Protein AF-A0A1F5NWA6-F1 (afdb_monomer_lite)

Secondary structure (DSSP, 8-state):
-HHHHHHHHHHS-GGGGGGGGSSSEEEEEEEEEEE-TT-SEEEEEEEEES------TTS---EEEEEEEEEEEES-SS-SSSEEEEEEEEEEEE-TTT--EEEEEEEEEEEEEEETTEEEEEEEEEESSEEEEEEEEEEEEEETTEEEEEEEEEEEEEESSTTS--EEEEEEEEEEEPSSTTEEEEEEEEEETTS-EEEEEEEEE--

Radius of gyration: 17.12 Å; chains: 1; bounding box: 46×36×46 Å

Foldseek 3Di:
DVLVVVVVCVVPDPVLQVQQPDVAREKEKEWEWDDDQFDQKTKIKIKIWAPPVAPPVVQPDWTKIWIWMFMKGAPGRPDPAWIKDWTWTWIWTARPPPRDIDIWTWIKIKTWHDDQFKIKIWIWIDTPFKIKIKIWIWGWDDDPPKIWTKGKMKMWIGTPDPVGDTKIWMFIKIKIQDPVRQWIKMWTWIQIPVRDIHIYIYTYGYD

Sequence (207 aa):
MKKLLMAAALSFSPCLLSAQAFDPQVRLLMHSHVVAPAHKLGIATWTILPDVTDRNLKSRNPKRLLFVAGLLVRSNTTSDYNWLEVMPGALVEIHPVTKAGKIHMLLNTRAYLSWPRADLYLENHLRSDRLLFSAFATRPFRIRRLSGRFGGESEAIVGLKPEVPNIFLLGPRLSVRLKPPWLNVATAVYLNQDADLVWRTYLKSGK

Organism: NCBI:txid1817825

Structure (mmCIF, N/CA/C/O backbone):
data_AF-A0A1F5NWA6-F1
#
_entry.id   AF-A0A1F5NWA6-F1
#
loop_
_atom_site.group_PDB
_atom_site.id
_atom_site.type_symbol
_atom_site.label_atom_id
_atom_site.label_alt_id
_atom_site.label_comp_id
_atom_site.label_asym_id
_atom_site.label_entity_id
_atom_site.label_seq_id
_atom_site.pdbx_PDB_ins_code
_atom_site.Cartn_x
_atom_site.Cartn_y
_atom_site.Cartn_z
_atom_site.occupancy
_atom_site.B_iso_or_equiv
_atom_site.auth_seq_id
_atom_site.auth_comp_id
_atom_site.auth_asym_id
_atom_site.auth_atom_id
_atom_site.pdbx_PDB_model_num
ATOM 1 N N . MET A 1 1 ? 10.897 7.154 21.559 1.00 37.81 1 MET A N 1
ATOM 2 C CA . MET A 1 1 ? 12.308 6.861 21.204 1.00 37.81 1 MET A CA 1
ATOM 3 C C . MET A 1 1 ? 12.583 5.373 20.977 1.00 37.81 1 MET A C 1
ATOM 5 O O . MET A 1 1 ? 12.861 5.022 19.842 1.00 37.81 1 MET A O 1
ATOM 9 N N . LYS A 1 2 ? 12.415 4.467 21.960 1.00 31.17 2 LYS A N 1
ATOM 10 C CA . LYS A 1 2 ? 12.688 3.014 21.782 1.00 31.17 2 LYS A CA 1
ATOM 11 C C . LYS A 1 2 ? 11.965 2.351 20.588 1.00 31.17 2 LYS A C 1
ATOM 13 O O . LYS A 1 2 ? 12.561 1.553 19.879 1.00 31.17 2 LYS A O 1
ATOM 18 N N . LYS A 1 3 ? 10.709 2.735 20.318 1.00 35.53 3 LYS A N 1
ATOM 19 C CA . LYS A 1 3 ? 9.925 2.234 19.170 1.00 35.53 3 LYS A CA 1
ATOM 20 C C . LYS A 1 3 ? 10.467 2.700 17.812 1.00 35.53 3 LYS A C 1
ATOM 22 O O . LYS A 1 3 ? 10.462 1.919 16.877 1.00 35.53 3 LYS A O 1
ATOM 27 N N . LEU A 1 4 ? 10.967 3.936 17.733 1.00 35.34 4 LEU A N 1
ATOM 28 C CA . LEU A 1 4 ? 11.594 4.509 16.534 1.00 35.34 4 LEU A CA 1
ATOM 29 C C . LEU A 1 4 ? 12.959 3.869 16.255 1.00 35.34 4 LEU A C 1
ATOM 31 O O . LEU A 1 4 ? 13.277 3.599 15.106 1.00 35.34 4 LEU A O 1
ATOM 35 N N . LEU A 1 5 ? 13.723 3.560 17.307 1.00 38.41 5 LEU A N 1
ATOM 36 C CA . LEU A 1 5 ? 15.008 2.867 17.195 1.00 38.41 5 LEU A CA 1
ATOM 37 C C . LEU A 1 5 ? 14.845 1.403 16.758 1.00 38.41 5 LEU A C 1
ATOM 39 O O . LEU A 1 5 ? 15.596 0.952 15.906 1.00 38.41 5 LEU A O 1
ATOM 43 N N . MET A 1 6 ? 13.839 0.676 17.263 1.00 41.12 6 MET A N 1
ATOM 44 C CA . MET A 1 6 ? 13.511 -0.673 16.764 1.00 41.12 6 MET A CA 1
ATOM 45 C C . MET A 1 6 ? 12.991 -0.653 15.326 1.00 41.12 6 MET A C 1
ATOM 47 O O . MET A 1 6 ? 13.344 -1.516 14.532 1.00 41.12 6 MET A O 1
ATOM 51 N N . ALA A 1 7 ? 12.154 0.333 15.001 1.00 37.94 7 ALA A N 1
ATOM 52 C CA . ALA A 1 7 ? 11.626 0.556 13.665 1.00 37.94 7 ALA A CA 1
ATOM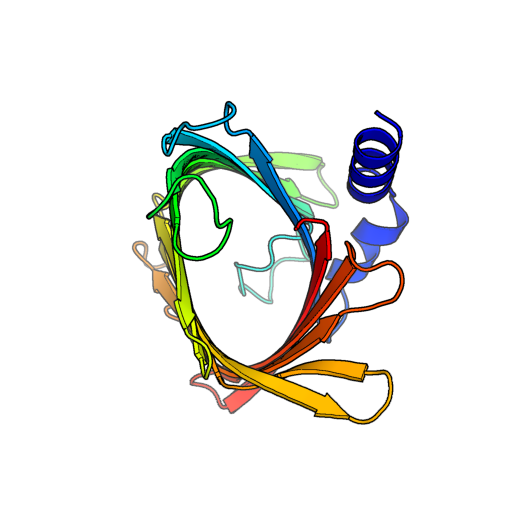 53 C C . ALA A 1 7 ? 12.782 0.802 12.674 1.00 37.94 7 ALA A C 1
ATOM 55 O O . ALA A 1 7 ? 12.876 0.096 11.676 1.00 37.94 7 ALA A O 1
ATOM 56 N N . ALA A 1 8 ? 13.718 1.698 13.006 1.00 42.81 8 ALA A N 1
ATOM 57 C CA . ALA A 1 8 ? 14.931 1.946 12.226 1.00 42.81 8 ALA A CA 1
ATOM 58 C C . ALA A 1 8 ? 15.854 0.714 12.159 1.00 42.81 8 ALA A C 1
ATOM 60 O O . ALA A 1 8 ? 16.328 0.359 11.086 1.00 42.81 8 ALA A O 1
ATOM 61 N N . ALA A 1 9 ? 16.068 0.000 13.269 1.00 43.09 9 ALA A N 1
ATOM 62 C CA . ALA A 1 9 ? 16.881 -1.221 13.288 1.00 43.09 9 ALA A CA 1
ATOM 63 C C . ALA A 1 9 ? 16.295 -2.335 12.399 1.00 43.09 9 ALA A C 1
ATOM 65 O O . ALA A 1 9 ? 17.042 -3.093 11.782 1.00 43.09 9 ALA A O 1
ATOM 66 N N . LEU A 1 10 ? 14.965 -2.399 12.275 1.00 43.31 10 LEU A N 1
ATOM 67 C CA . LEU A 1 10 ? 14.284 -3.252 11.302 1.00 43.31 10 LEU A CA 1
ATOM 68 C C . LEU A 1 10 ? 14.405 -2.709 9.870 1.00 43.31 10 LEU A C 1
ATOM 70 O O . LEU A 1 10 ? 14.465 -3.505 8.951 1.00 43.31 10 LEU A O 1
ATOM 74 N N . SER A 1 11 ? 14.501 -1.399 9.634 1.00 39.22 11 SER A N 1
ATOM 75 C CA . SER A 1 11 ? 14.757 -0.855 8.285 1.00 39.22 11 SER A CA 1
ATOM 76 C C . SER A 1 11 ? 16.165 -1.165 7.767 1.00 39.22 11 SER A C 1
ATOM 78 O O . SER A 1 11 ? 16.360 -1.287 6.561 1.00 39.22 11 SER A O 1
ATOM 80 N N . PHE A 1 12 ? 17.145 -1.266 8.671 1.00 42.75 12 PHE A N 1
ATOM 81 C CA . PHE A 1 12 ? 18.568 -1.411 8.340 1.00 42.75 12 PHE A CA 1
ATOM 82 C C . PHE A 1 12 ? 19.118 -2.832 8.529 1.00 42.75 12 PHE A C 1
ATOM 84 O O . PHE A 1 12 ? 20.315 -3.042 8.341 1.00 42.75 12 PHE A O 1
ATOM 91 N N . SER A 1 13 ? 18.287 -3.822 8.880 1.00 38.53 13 SER A N 1
ATOM 92 C CA . SER A 1 13 ? 18.788 -5.187 9.068 1.00 38.53 13 SER A CA 1
ATOM 93 C C . SER A 1 13 ? 19.128 -5.845 7.716 1.00 38.53 13 SER A C 1
ATOM 95 O O . SER A 1 13 ? 18.248 -6.026 6.869 1.00 38.53 13 SER A O 1
ATOM 97 N N . PRO A 1 14 ? 20.391 -6.254 7.492 1.00 39.00 14 PRO A N 1
ATOM 98 C CA . PRO A 1 14 ? 20.846 -6.838 6.229 1.00 39.00 14 PRO A CA 1
ATOM 99 C C . PRO A 1 14 ? 20.183 -8.186 5.909 1.00 39.00 14 PRO A C 1
ATOM 101 O O . PRO A 1 14 ? 20.113 -8.561 4.740 1.00 39.00 14 PRO A O 1
ATOM 104 N N . CYS A 1 15 ? 19.620 -8.870 6.913 1.00 39.28 15 CYS A N 1
ATOM 105 C CA . CYS A 1 15 ? 18.876 -10.125 6.750 1.00 39.28 15 CYS A CA 1
ATOM 106 C C . CYS A 1 15 ? 17.600 -9.953 5.895 1.00 39.28 15 CYS A C 1
ATOM 108 O O . CYS A 1 15 ? 17.110 -10.891 5.274 1.00 39.28 15 CYS A O 1
ATOM 110 N N . LEU A 1 16 ? 17.088 -8.723 5.803 1.00 42.97 16 LEU A N 1
ATOM 111 C CA . LEU A 1 16 ? 15.853 -8.376 5.092 1.00 42.97 16 LEU A CA 1
ATOM 112 C C . LEU A 1 16 ? 16.079 -8.125 3.598 1.00 42.97 16 LEU A C 1
ATOM 114 O O . LEU A 1 16 ? 15.141 -8.134 2.804 1.00 42.97 16 LEU A O 1
ATOM 118 N N . LEU A 1 17 ? 17.337 -7.940 3.196 1.00 43.28 17 LEU A N 1
ATOM 119 C CA . LEU A 1 17 ? 17.723 -7.742 1.801 1.00 43.28 17 LEU A CA 1
ATOM 120 C C . LEU A 1 17 ? 17.726 -9.061 1.008 1.00 43.28 17 LEU A C 1
ATOM 122 O O . LEU A 1 17 ? 17.684 -9.017 -0.218 1.00 43.28 17 LEU A O 1
ATOM 126 N N . SER A 1 18 ? 17.732 -10.209 1.694 1.00 43.75 18 SER A N 1
ATOM 127 C CA . SER A 1 18 ? 17.692 -11.554 1.098 1.00 43.75 18 SER A CA 1
ATOM 128 C C . SER A 1 18 ? 16.270 -12.055 0.806 1.00 43.75 18 SER A C 1
ATOM 130 O O . SER A 1 18 ? 16.101 -12.987 0.027 1.00 43.75 18 SER A O 1
ATOM 132 N N . ALA A 1 19 ? 15.234 -11.414 1.362 1.00 41.28 19 ALA A N 1
ATOM 133 C CA . ALA A 1 19 ? 13.827 -11.776 1.139 1.00 41.28 19 ALA A CA 1
ATOM 134 C C . ALA A 1 19 ? 13.295 -11.388 -0.262 1.00 41.28 19 ALA A C 1
ATOM 136 O O . ALA A 1 19 ? 12.148 -11.666 -0.593 1.00 41.28 19 ALA A O 1
ATOM 137 N N . GLN A 1 20 ? 14.130 -10.744 -1.086 1.00 46.88 20 GLN A N 1
ATOM 138 C CA . GLN A 1 20 ? 13.808 -10.291 -2.445 1.00 46.88 20 GLN A CA 1
ATOM 139 C C . GLN A 1 20 ? 13.765 -11.428 -3.472 1.00 46.88 20 GLN A C 1
ATOM 141 O O . GLN A 1 20 ? 13.154 -11.268 -4.521 1.00 46.88 20 GLN A O 1
ATOM 146 N N . ALA A 1 21 ? 14.434 -12.551 -3.193 1.00 44.41 21 ALA A N 1
ATOM 147 C CA . ALA A 1 21 ? 14.605 -13.661 -4.130 1.00 44.41 21 ALA A CA 1
ATOM 148 C C . ALA A 1 21 ? 13.561 -14.782 -3.983 1.00 44.41 21 ALA A C 1
ATOM 150 O O . ALA A 1 21 ? 13.635 -15.762 -4.718 1.00 44.41 21 ALA A O 1
ATOM 151 N N . PHE A 1 22 ? 12.620 -14.657 -3.044 1.00 43.53 22 PHE A N 1
ATOM 152 C CA . PHE A 1 22 ? 11.668 -15.717 -2.731 1.00 43.53 22 PHE A CA 1
ATOM 153 C C . PHE A 1 22 ? 10.275 -15.400 -3.274 1.00 43.53 22 PHE A C 1
ATOM 155 O O . PHE A 1 22 ? 9.764 -14.291 -3.119 1.00 43.53 22 PHE A O 1
ATOM 162 N N . ASP A 1 23 ? 9.670 -16.408 -3.893 1.00 51.19 23 ASP A N 1
ATOM 163 C CA . ASP A 1 23 ? 8.225 -16.582 -3.905 1.00 51.19 23 ASP A CA 1
ATOM 164 C C . ASP A 1 23 ? 7.899 -17.400 -2.643 1.00 51.19 23 ASP A C 1
ATOM 166 O O . ASP A 1 23 ? 8.361 -18.543 -2.539 1.00 51.19 23 ASP A O 1
ATOM 170 N N . PRO A 1 24 ? 7.259 -16.821 -1.608 1.00 58.91 24 PRO A N 1
ATOM 171 C CA . PRO A 1 24 ? 6.477 -15.577 -1.589 1.00 58.91 24 PRO A CA 1
ATOM 172 C C . PRO A 1 24 ? 7.259 -14.266 -1.370 1.00 58.91 24 PRO A C 1
ATOM 174 O O . PRO A 1 24 ? 8.204 -14.203 -0.581 1.00 58.91 24 PRO A O 1
ATOM 177 N N . GLN A 1 25 ? 6.773 -13.170 -1.974 1.00 71.94 25 GLN A N 1
ATOM 178 C CA . GLN A 1 25 ? 7.353 -11.824 -1.846 1.00 71.94 25 GLN A CA 1
ATOM 179 C C . GLN A 1 25 ? 7.063 -11.220 -0.462 1.00 71.94 25 GLN A C 1
ATOM 181 O O . GLN A 1 25 ? 5.914 -10.903 -0.141 1.00 71.94 25 GLN A O 1
ATOM 186 N N . VAL A 1 26 ? 8.095 -10.968 0.348 1.00 70.25 26 VAL A N 1
ATOM 187 C CA . VAL A 1 26 ? 7.944 -10.325 1.668 1.00 70.25 26 VAL A CA 1
ATOM 188 C C . VAL A 1 26 ? 8.369 -8.857 1.607 1.00 70.25 26 VAL A C 1
ATOM 190 O O . VAL A 1 26 ? 9.500 -8.547 1.249 1.00 70.25 26 VAL A O 1
ATOM 193 N N . ARG A 1 27 ? 7.466 -7.948 1.993 1.00 76.56 27 ARG A N 1
ATOM 194 C CA . ARG A 1 27 ? 7.670 -6.496 2.092 1.00 76.56 27 ARG A CA 1
ATOM 195 C C . ARG A 1 27 ? 7.582 -6.058 3.547 1.00 76.56 27 ARG A C 1
ATOM 197 O O . ARG A 1 27 ? 6.609 -6.343 4.246 1.00 76.56 27 ARG A O 1
ATOM 204 N N . LEU A 1 28 ? 8.559 -5.289 3.991 1.00 76.25 28 LEU A N 1
ATOM 205 C CA . LEU A 1 28 ? 8.488 -4.547 5.239 1.00 76.25 28 LEU A CA 1
ATOM 206 C C . LEU A 1 28 ? 7.914 -3.181 4.954 1.00 76.25 28 LEU A C 1
ATOM 208 O O . LEU A 1 28 ? 8.325 -2.505 4.011 1.00 76.25 28 LEU A O 1
ATOM 212 N N . LEU A 1 29 ? 6.966 -2.792 5.786 1.00 82.12 29 LEU A N 1
ATOM 213 C CA . LEU A 1 29 ? 6.224 -1.568 5.625 1.00 82.12 29 LEU A CA 1
ATOM 214 C C . LEU A 1 29 ? 6.214 -0.824 6.948 1.00 82.12 29 LEU A C 1
ATOM 216 O O . LEU A 1 29 ? 5.724 -1.314 7.967 1.00 82.12 29 LEU A O 1
ATOM 220 N N . MET A 1 30 ? 6.722 0.396 6.911 1.00 81.69 30 MET A N 1
ATOM 221 C CA . MET A 1 30 ? 6.736 1.278 8.064 1.00 81.69 30 MET A CA 1
ATOM 222 C C . MET A 1 30 ? 5.919 2.503 7.732 1.00 81.69 30 MET A C 1
ATOM 224 O O . MET A 1 30 ? 6.247 3.226 6.798 1.00 81.69 30 MET A O 1
ATOM 228 N N . HIS A 1 31 ? 4.840 2.707 8.476 1.00 85.75 31 HIS A N 1
ATOM 229 C CA . HIS A 1 31 ? 3.912 3.807 8.257 1.00 85.75 31 HIS A CA 1
ATOM 230 C C . HIS A 1 31 ? 3.722 4.552 9.569 1.00 85.75 31 HIS A C 1
ATOM 232 O O . HIS A 1 31 ? 3.465 3.936 10.607 1.00 85.75 31 HIS A O 1
ATOM 238 N N . SER A 1 32 ? 3.899 5.868 9.539 1.00 84.38 32 SER A N 1
ATOM 239 C CA . SER A 1 32 ? 3.741 6.698 10.726 1.00 84.38 32 SER A CA 1
ATOM 240 C C . SER A 1 32 ? 2.935 7.952 10.432 1.00 84.38 32 SER A C 1
ATOM 242 O O . SER A 1 32 ? 3.051 8.537 9.357 1.00 84.38 32 SER A O 1
ATOM 244 N N . HIS A 1 33 ? 2.124 8.348 11.411 1.00 88.00 33 HIS A N 1
ATOM 245 C CA . HIS A 1 33 ? 1.388 9.605 11.438 1.00 88.00 33 HIS A CA 1
ATOM 246 C C . HIS A 1 33 ? 1.915 10.462 12.581 1.00 88.00 33 HIS A C 1
ATOM 248 O O . HIS A 1 33 ? 1.994 10.000 13.723 1.00 88.00 33 HIS A O 1
ATOM 254 N N . VAL A 1 34 ? 2.230 11.716 12.285 1.00 86.06 34 VAL A N 1
ATOM 255 C CA . VAL A 1 34 ? 2.586 12.739 13.265 1.00 86.06 34 VAL A CA 1
ATOM 256 C C . VAL A 1 34 ? 1.540 13.839 13.169 1.00 86.06 34 VAL A C 1
ATOM 258 O O . VAL A 1 34 ? 1.501 14.586 12.195 1.00 86.06 34 VAL A O 1
ATOM 261 N N . VAL A 1 35 ? 0.665 13.911 14.169 1.00 83.69 35 VAL A N 1
ATOM 262 C CA . VAL A 1 35 ? -0.446 14.869 14.224 1.00 83.69 35 VAL A CA 1
ATOM 263 C C . VAL A 1 35 ? -0.422 15.566 15.575 1.00 83.69 35 VAL A C 1
ATOM 265 O O . VAL A 1 35 ? -0.274 14.910 16.607 1.00 83.69 35 VAL A O 1
ATOM 268 N N . ALA A 1 36 ? -0.547 16.893 15.568 1.00 83.44 36 ALA A N 1
ATOM 269 C CA . ALA A 1 36 ? -0.661 17.662 16.800 1.00 83.44 36 ALA A CA 1
ATOM 270 C C . ALA A 1 36 ? -1.996 17.348 17.513 1.00 83.44 36 ALA A C 1
ATOM 272 O O . ALA A 1 36 ? -3.002 17.092 16.841 1.00 83.44 36 ALA A O 1
ATOM 273 N N . PRO A 1 37 ? -2.046 17.366 18.858 1.00 79.50 37 PRO A N 1
ATOM 274 C CA . PRO A 1 37 ? -3.285 17.123 19.596 1.00 79.50 37 PRO A CA 1
ATOM 275 C C . PRO A 1 37 ? -4.413 18.047 19.121 1.00 79.50 37 PRO A C 1
ATOM 277 O O . PRO A 1 37 ? -4.193 19.238 18.948 1.00 79.50 37 PRO A O 1
ATOM 280 N N . ALA A 1 38 ? -5.613 17.501 18.905 1.00 81.31 38 ALA A N 1
ATOM 281 C CA . ALA A 1 38 ? -6.786 18.223 18.394 1.00 81.31 38 ALA A CA 1
ATOM 282 C C . ALA A 1 38 ? -6.684 18.787 16.956 1.00 81.31 38 ALA A C 1
ATOM 284 O O . ALA A 1 38 ? -7.620 19.444 16.501 1.00 81.31 38 ALA A O 1
ATOM 285 N N . HIS A 1 39 ? -5.629 18.479 16.195 1.00 84.25 39 HIS A N 1
ATOM 286 C CA . HIS A 1 39 ? -5.542 18.832 14.775 1.00 84.25 39 HIS A CA 1
ATOM 287 C C . HIS A 1 39 ? -5.977 17.675 13.868 1.00 84.25 39 HIS A C 1
ATOM 289 O O . HIS A 1 39 ? -5.809 16.499 14.183 1.00 84.25 39 HIS A O 1
ATOM 295 N N . LYS A 1 40 ? -6.538 18.023 12.705 1.00 88.75 40 LYS A N 1
ATOM 296 C CA . LYS A 1 40 ? -6.838 17.068 11.622 1.00 88.75 40 LYS A CA 1
ATOM 297 C C . LYS A 1 40 ? -5.703 16.950 10.605 1.00 88.75 40 LYS A C 1
ATOM 299 O O . LYS A 1 40 ? -5.661 15.981 9.856 1.00 88.75 40 LYS A O 1
ATOM 304 N N . LEU A 1 41 ? -4.819 17.945 10.572 1.00 91.38 41 LEU A N 1
ATOM 305 C CA . LEU A 1 41 ? -3.689 18.027 9.660 1.00 91.38 41 LEU A CA 1
ATOM 306 C C . LEU A 1 41 ? -2.425 17.517 10.349 1.00 91.38 41 LEU A C 1
ATOM 308 O O . LEU A 1 41 ? -2.170 17.854 11.506 1.00 91.38 41 LEU A O 1
ATOM 312 N N . GLY A 1 42 ? -1.616 16.753 9.632 1.00 90.75 42 GLY A N 1
ATOM 313 C CA . GLY A 1 42 ? -0.307 16.340 10.108 1.00 90.75 42 GLY A CA 1
ATOM 314 C C . GLY A 1 42 ? 0.592 15.851 8.989 1.00 90.75 42 GLY A C 1
ATOM 315 O O . GLY A 1 42 ? 0.362 16.139 7.814 1.00 90.75 42 GLY A O 1
ATOM 316 N N . ILE A 1 43 ? 1.615 15.101 9.379 1.00 89.75 43 ILE A N 1
ATOM 317 C CA . ILE A 1 43 ? 2.603 14.523 8.474 1.00 89.75 43 ILE A CA 1
ATOM 318 C C . ILE A 1 43 ? 2.456 13.005 8.495 1.00 89.75 43 ILE A C 1
ATOM 320 O O . ILE A 1 43 ? 2.395 12.395 9.565 1.00 89.75 43 ILE A O 1
ATOM 324 N N . ALA A 1 44 ? 2.427 12.397 7.316 1.00 90.44 44 ALA A N 1
ATOM 325 C CA . ALA A 1 44 ? 2.583 10.961 7.150 1.00 90.44 44 ALA A CA 1
ATOM 326 C C . ALA A 1 44 ? 3.957 10.653 6.556 1.00 90.44 44 ALA A C 1
ATOM 328 O O . ALA A 1 44 ? 4.466 11.392 5.711 1.00 90.44 44 ALA A O 1
ATOM 329 N N . THR A 1 45 ? 4.554 9.553 7.003 1.00 87.56 45 THR A N 1
ATOM 330 C CA . THR A 1 45 ? 5.748 8.983 6.374 1.00 87.56 45 THR A CA 1
ATOM 331 C C . THR A 1 45 ? 5.524 7.516 6.099 1.00 87.56 45 THR A C 1
ATOM 333 O O . THR A 1 45 ? 4.898 6.803 6.894 1.00 87.56 45 THR A O 1
ATOM 336 N N . TRP A 1 46 ? 6.045 7.059 4.969 1.00 86.12 46 TRP A N 1
ATOM 337 C CA . TRP A 1 46 ? 5.870 5.692 4.541 1.00 86.12 46 TRP A CA 1
ATOM 338 C C . TRP A 1 46 ? 7.123 5.165 3.850 1.00 86.12 46 TRP A C 1
ATOM 340 O O . TRP A 1 46 ? 7.639 5.764 2.906 1.00 86.12 46 TRP A O 1
ATOM 350 N N . THR A 1 47 ? 7.604 4.028 4.344 1.00 84.88 47 THR A N 1
ATOM 351 C CA . THR A 1 47 ? 8.800 3.357 3.837 1.00 84.88 47 THR A CA 1
ATOM 352 C C . THR A 1 47 ? 8.473 1.913 3.499 1.00 84.88 47 THR A C 1
ATOM 354 O O . THR A 1 47 ? 7.865 1.211 4.316 1.00 84.88 47 THR A O 1
ATOM 357 N N . ILE A 1 48 ? 8.907 1.455 2.322 1.00 81.75 48 ILE A N 1
ATOM 358 C CA . ILE A 1 48 ? 8.766 0.059 1.897 1.00 81.75 48 ILE A CA 1
ATOM 359 C C . ILE A 1 48 ? 10.111 -0.517 1.479 1.00 81.75 48 ILE A C 1
ATOM 361 O O . ILE A 1 48 ? 10.828 0.071 0.668 1.00 81.75 48 ILE A O 1
ATOM 365 N N . LEU A 1 49 ? 10.409 -1.707 1.998 1.00 78.75 49 LEU A N 1
ATOM 366 C CA . LEU A 1 49 ? 11.609 -2.465 1.674 1.00 78.75 49 LEU A CA 1
ATOM 367 C C . LEU A 1 49 ? 11.293 -3.970 1.613 1.00 78.75 49 LEU A C 1
ATOM 369 O O . LEU A 1 49 ? 10.866 -4.525 2.624 1.00 78.75 49 LEU A O 1
ATOM 373 N N . PRO A 1 50 ? 11.548 -4.670 0.497 1.00 69.06 50 PRO A N 1
ATOM 374 C CA . PRO A 1 50 ? 11.761 -4.157 -0.856 1.00 69.06 50 PRO A CA 1
ATOM 375 C C . PRO A 1 50 ? 10.488 -3.591 -1.505 1.00 69.06 50 PRO A C 1
ATOM 377 O O . PRO A 1 50 ? 9.376 -4.072 -1.268 1.00 69.06 50 PRO A O 1
ATOM 380 N N . ASP A 1 51 ? 10.647 -2.617 -2.401 1.00 67.50 51 ASP A N 1
ATOM 381 C CA . ASP A 1 51 ? 9.588 -2.256 -3.347 1.00 67.50 51 ASP A CA 1
ATOM 382 C C . ASP A 1 51 ? 9.620 -3.175 -4.583 1.00 67.50 51 ASP A C 1
ATOM 384 O O . ASP A 1 51 ? 10.476 -3.042 -5.454 1.00 67.50 51 ASP A O 1
ATOM 388 N N . VAL A 1 52 ? 8.678 -4.117 -4.659 1.00 65.50 52 VAL A N 1
ATOM 389 C CA . VAL A 1 52 ? 8.583 -5.168 -5.701 1.00 65.50 52 VAL A CA 1
ATOM 390 C C . VAL A 1 52 ? 7.611 -4.799 -6.833 1.00 65.50 52 VAL A C 1
ATOM 392 O O . VAL A 1 52 ? 6.947 -5.651 -7.418 1.00 65.50 52 VAL A O 1
ATOM 395 N N . THR A 1 53 ? 7.485 -3.503 -7.126 1.00 62.19 53 THR A N 1
ATOM 396 C CA . THR A 1 53 ? 6.529 -2.967 -8.116 1.00 62.19 53 THR A CA 1
ATOM 397 C C . THR A 1 53 ? 6.975 -3.115 -9.572 1.00 62.19 53 THR A C 1
ATOM 399 O O . THR A 1 53 ? 6.269 -2.686 -10.482 1.00 62.19 53 THR A O 1
ATOM 402 N N . ASP A 1 54 ? 8.133 -3.723 -9.819 1.00 60.62 54 ASP A N 1
ATOM 403 C CA . ASP A 1 54 ? 8.616 -4.003 -11.166 1.00 60.62 54 ASP A CA 1
ATOM 404 C C . ASP A 1 54 ? 8.761 -5.498 -11.353 1.00 60.62 54 ASP A C 1
ATOM 406 O O . ASP A 1 54 ? 9.609 -6.148 -10.745 1.00 60.62 54 ASP A O 1
ATOM 410 N N . ARG A 1 55 ? 7.867 -6.033 -12.181 1.00 55.25 55 ARG A N 1
ATOM 411 C CA . ARG A 1 55 ? 7.823 -7.444 -12.547 1.00 55.25 55 ARG A CA 1
ATOM 412 C C . ARG A 1 55 ? 8.563 -7.718 -13.848 1.00 55.25 55 ARG A C 1
ATOM 414 O O . ARG A 1 55 ? 8.258 -8.699 -14.515 1.00 55.25 55 ARG A O 1
ATOM 421 N N . ASN A 1 56 ? 9.544 -6.896 -14.225 1.00 51.72 56 ASN A N 1
ATOM 422 C CA . ASN A 1 56 ? 10.516 -7.324 -15.225 1.00 51.72 56 ASN A CA 1
ATOM 423 C C . ASN A 1 56 ? 11.361 -8.464 -14.623 1.00 51.72 56 ASN A C 1
ATOM 425 O O . ASN A 1 56 ? 12.487 -8.268 -14.172 1.00 51.72 56 ASN A O 1
ATOM 429 N N . LEU A 1 57 ? 10.781 -9.672 -14.626 1.00 45.06 57 LEU A N 1
ATOM 430 C CA . LEU A 1 57 ? 11.253 -10.955 -14.081 1.00 45.06 57 LEU A CA 1
ATOM 431 C C . LEU A 1 57 ? 12.617 -11.404 -14.639 1.00 45.06 57 LEU A C 1
ATOM 433 O O . LEU A 1 57 ? 13.150 -12.434 -14.241 1.00 45.06 57 LEU A O 1
ATOM 437 N N . LYS A 1 58 ? 13.195 -10.633 -15.566 1.00 43.38 58 LYS A N 1
ATOM 438 C CA . LYS A 1 58 ? 14.512 -10.861 -16.173 1.00 43.38 58 LYS A CA 1
ATOM 439 C C . LYS A 1 58 ? 15.634 -10.052 -15.511 1.00 43.38 58 LYS A C 1
ATOM 441 O O . LYS A 1 58 ? 16.806 -10.364 -15.708 1.00 43.38 58 LYS A O 1
ATOM 446 N N . SER A 1 59 ? 15.303 -9.030 -14.720 1.00 46.22 59 SER A N 1
ATOM 447 C CA . SER A 1 59 ? 16.275 -8.253 -13.950 1.00 46.22 59 SER A CA 1
ATOM 448 C C . SER A 1 59 ? 16.520 -8.944 -12.612 1.00 46.22 59 SER A C 1
ATOM 450 O O . SER A 1 59 ? 15.597 -9.123 -11.823 1.00 46.22 59 SER A O 1
ATOM 452 N N . ARG A 1 60 ? 17.764 -9.353 -12.345 1.00 52.56 60 ARG A N 1
ATOM 453 C CA . ARG A 1 60 ? 18.183 -9.887 -11.042 1.00 52.56 60 ARG A CA 1
ATOM 454 C C . ARG A 1 60 ? 17.913 -8.824 -9.961 1.00 52.56 60 ARG A C 1
ATOM 456 O O . ARG A 1 60 ? 18.702 -7.898 -9.811 1.00 52.56 60 ARG A O 1
ATOM 463 N N . ASN A 1 61 ? 16.777 -8.963 -9.272 1.00 58.69 61 ASN A N 1
ATOM 464 C CA . ASN A 1 61 ? 16.228 -8.179 -8.155 1.00 58.69 61 ASN A CA 1
ATOM 465 C C . ASN A 1 61 ? 17.108 -7.021 -7.640 1.00 58.69 61 ASN A C 1
ATOM 467 O O . ASN A 1 61 ? 17.928 -7.224 -6.736 1.00 58.69 61 ASN A O 1
ATOM 471 N N . PRO A 1 62 ? 16.953 -5.791 -8.165 1.00 58.28 62 PRO A N 1
ATOM 472 C CA . PRO A 1 62 ? 17.592 -4.632 -7.565 1.00 58.28 62 PRO A CA 1
ATOM 473 C C . PRO A 1 62 ? 17.015 -4.342 -6.178 1.00 58.28 62 PRO A C 1
ATOM 475 O O . PRO A 1 62 ? 15.812 -4.463 -5.936 1.00 58.28 62 PRO A O 1
ATOM 478 N N . LYS A 1 63 ? 17.886 -3.916 -5.255 1.00 70.81 63 LYS A N 1
ATOM 479 C CA . LYS A 1 63 ? 17.461 -3.508 -3.914 1.00 70.81 63 LYS A CA 1
ATOM 480 C C . LYS A 1 63 ? 16.717 -2.192 -4.047 1.00 70.81 63 LYS A C 1
ATOM 482 O O . LYS A 1 63 ? 17.308 -1.184 -4.426 1.00 70.81 63 LYS A O 1
ATOM 487 N N . ARG A 1 64 ? 15.424 -2.220 -3.745 1.00 76.25 64 ARG A N 1
ATOM 488 C CA . ARG A 1 64 ? 14.538 -1.072 -3.905 1.00 76.25 64 ARG A CA 1
ATOM 489 C C . ARG A 1 64 ? 13.981 -0.608 -2.579 1.00 76.25 64 ARG A C 1
ATOM 491 O O . ARG A 1 64 ? 13.337 -1.385 -1.878 1.00 76.25 64 ARG A O 1
ATOM 498 N N . LEU A 1 65 ? 14.216 0.658 -2.276 1.00 82.88 65 LEU A N 1
ATOM 499 C CA . LEU A 1 65 ? 13.684 1.343 -1.110 1.00 82.88 65 LEU A CA 1
ATOM 500 C C . LEU A 1 65 ? 12.742 2.440 -1.593 1.00 8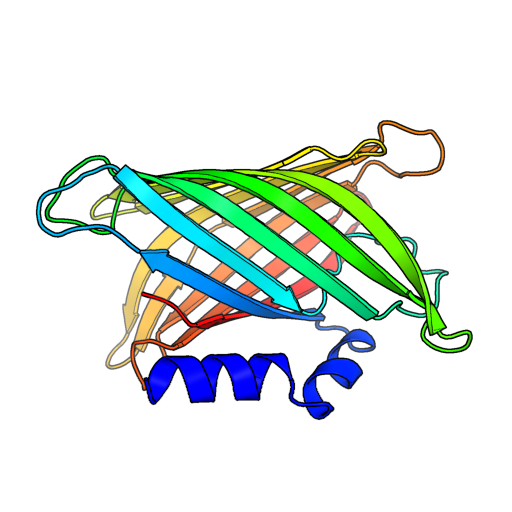2.88 65 LEU A C 1
ATOM 502 O O . LEU A 1 65 ? 13.173 3.380 -2.261 1.00 82.88 65 LEU A O 1
ATOM 506 N N . LEU A 1 66 ? 11.465 2.319 -1.250 1.00 84.12 66 LEU A N 1
ATOM 507 C CA . LEU A 1 66 ? 10.508 3.403 -1.425 1.00 84.12 66 LEU A CA 1
ATOM 508 C C . LEU A 1 66 ? 10.469 4.229 -0.145 1.00 84.12 66 LEU A C 1
ATOM 510 O O . LEU A 1 66 ? 10.253 3.667 0.929 1.00 84.12 66 LEU A O 1
ATOM 514 N N . PHE A 1 67 ? 10.626 5.541 -0.271 1.00 88.62 67 PHE A N 1
ATOM 515 C CA . PHE A 1 67 ? 10.388 6.490 0.808 1.00 88.62 67 PHE A CA 1
ATOM 516 C C . PHE A 1 67 ? 9.490 7.618 0.311 1.00 88.62 67 PHE A C 1
ATOM 518 O O . PHE A 1 67 ? 9.801 8.274 -0.685 1.00 88.62 67 PHE A O 1
ATOM 525 N N . VAL A 1 68 ? 8.389 7.857 1.016 1.00 89.25 68 VAL A N 1
ATOM 526 C CA . VAL A 1 68 ? 7.488 8.986 0.772 1.00 89.25 68 VAL A CA 1
ATOM 527 C C . VAL A 1 68 ? 7.148 9.668 2.090 1.00 89.25 68 VAL A C 1
ATOM 529 O O . VAL A 1 68 ? 7.049 9.024 3.140 1.00 89.25 68 VAL A O 1
ATOM 532 N N . ALA A 1 69 ? 6.977 10.982 2.042 1.00 91.69 69 ALA A N 1
ATOM 533 C CA . ALA A 1 69 ? 6.566 11.772 3.190 1.00 91.69 69 ALA A CA 1
ATOM 534 C C . ALA A 1 69 ? 5.748 12.971 2.725 1.00 91.69 69 ALA A C 1
ATOM 536 O O . ALA A 1 69 ? 6.039 13.568 1.691 1.00 91.69 69 ALA A O 1
ATOM 537 N N . GLY A 1 70 ? 4.729 13.343 3.488 1.00 93.00 70 GLY A N 1
ATOM 538 C CA . GLY A 1 70 ? 3.911 14.488 3.120 1.00 93.00 70 GLY A CA 1
ATOM 539 C C . GLY A 1 70 ? 2.706 14.686 4.011 1.00 93.00 70 GLY A C 1
ATOM 540 O O . GLY A 1 70 ? 2.725 14.355 5.196 1.00 93.00 70 GLY A O 1
ATOM 541 N N . LEU A 1 71 ? 1.674 15.280 3.431 1.00 94.69 71 LEU A N 1
ATOM 542 C CA . LEU A 1 71 ? 0.516 15.766 4.154 1.00 94.69 71 LEU A CA 1
ATOM 543 C C . LEU A 1 71 ? -0.428 14.621 4.510 1.00 94.69 71 LEU A C 1
ATOM 545 O O . LEU A 1 71 ? -0.729 13.779 3.667 1.00 94.69 71 LEU A O 1
ATOM 549 N N . LEU A 1 72 ? -0.941 14.647 5.735 1.00 93.25 72 LEU A N 1
ATOM 550 C CA . LEU A 1 72 ? -1.999 13.780 6.238 1.00 93.25 72 LEU A CA 1
ATOM 551 C C . LEU A 1 72 ? -3.197 14.634 6.645 1.00 93.25 72 LEU A C 1
ATOM 553 O O . LEU A 1 72 ? -3.051 15.567 7.433 1.00 93.25 72 LEU A O 1
ATOM 557 N N . VAL A 1 73 ? -4.385 14.265 6.181 1.00 93.50 73 VAL A N 1
ATOM 558 C CA . VAL A 1 73 ? -5.659 14.868 6.580 1.00 93.50 73 VAL A CA 1
ATOM 559 C C . VAL A 1 73 ? -6.556 13.786 7.164 1.00 93.50 73 VAL A C 1
ATOM 561 O O . VAL A 1 73 ? -6.843 12.785 6.514 1.00 93.50 73 VAL A O 1
ATOM 564 N N . ARG 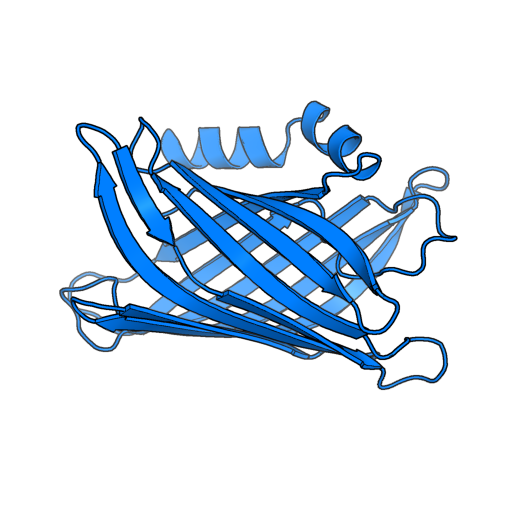A 1 74 ? -7.025 13.986 8.394 1.00 90.81 74 ARG A N 1
ATOM 565 C CA . ARG A 1 74 ? -7.949 13.083 9.092 1.00 90.81 74 ARG A CA 1
ATOM 566 C C . ARG A 1 74 ? -9.373 13.612 9.045 1.00 90.81 74 ARG A C 1
ATOM 568 O O . ARG A 1 74 ? -9.602 14.819 9.095 1.00 90.81 74 ARG A O 1
ATOM 575 N N . SER A 1 75 ? -10.347 12.708 9.019 1.00 86.81 75 SER A N 1
ATOM 576 C CA . SER A 1 75 ? -11.766 13.094 9.056 1.00 86.81 75 SER A CA 1
ATOM 577 C C . SER A 1 75 ? -12.159 13.775 10.378 1.00 86.81 75 SER A C 1
ATOM 579 O O . SER A 1 75 ? -12.943 14.731 10.398 1.00 86.81 75 SER A O 1
ATOM 581 N N . ASN A 1 76 ? -11.579 13.326 11.493 1.00 81.12 76 ASN A N 1
ATOM 582 C CA . ASN A 1 76 ? -11.832 13.830 12.836 1.00 81.12 76 ASN A CA 1
ATOM 583 C C . ASN A 1 76 ? -10.528 13.879 13.657 1.00 81.12 76 ASN A C 1
ATOM 585 O O . ASN A 1 76 ? -9.475 13.424 13.218 1.00 81.12 76 ASN A O 1
ATOM 589 N N . THR A 1 77 ? -10.601 14.495 14.834 1.00 74.94 77 THR A N 1
ATOM 590 C CA . THR A 1 77 ? -9.450 14.738 15.719 1.00 74.94 77 THR A CA 1
ATOM 591 C C . THR A 1 77 ? -9.236 13.628 16.750 1.00 74.94 77 THR A C 1
ATOM 593 O O . THR A 1 77 ? -8.224 13.622 17.445 1.00 74.94 77 THR A O 1
ATOM 596 N N . THR A 1 78 ? -10.187 12.698 16.866 1.00 65.31 78 THR A N 1
ATOM 597 C CA . THR A 1 78 ? -10.251 11.680 17.928 1.00 65.31 78 THR A CA 1
ATOM 598 C C . THR A 1 78 ? -10.016 10.258 17.422 1.00 65.31 78 THR A C 1
ATOM 600 O O . THR A 1 78 ? -9.834 9.343 18.223 1.00 65.31 78 THR A O 1
ATOM 603 N N . SER A 1 79 ? -10.008 10.054 16.106 1.00 63.72 79 SER A N 1
ATOM 604 C CA . SER A 1 79 ? -9.864 8.760 15.455 1.00 63.72 79 SER A CA 1
ATOM 605 C C . SER A 1 79 ? -8.740 8.794 14.430 1.00 63.72 79 SER A C 1
ATOM 607 O O . SER A 1 79 ? -8.672 9.673 13.574 1.00 63.72 79 SER A O 1
ATOM 609 N N . ASP A 1 80 ? -7.885 7.777 14.482 1.00 65.94 80 ASP A N 1
ATOM 610 C CA . ASP A 1 80 ? -6.904 7.489 13.431 1.00 65.94 80 ASP A CA 1
ATOM 611 C C . ASP A 1 80 ? -7.559 6.777 12.226 1.00 65.94 80 ASP A C 1
ATOM 613 O O . ASP A 1 80 ? -6.885 6.410 11.267 1.00 65.94 80 ASP A O 1
ATOM 617 N N . TYR A 1 81 ? -8.876 6.554 12.266 1.00 72.88 81 TYR A N 1
ATOM 618 C CA . TYR A 1 81 ? -9.639 5.901 11.212 1.00 72.88 81 TYR A CA 1
ATOM 619 C C . TYR A 1 81 ? -10.306 6.968 10.334 1.00 72.88 81 TYR A C 1
ATOM 621 O O . TYR A 1 81 ? -10.923 7.901 10.847 1.00 72.88 81 TYR A O 1
ATOM 629 N N . ASN A 1 82 ? -10.199 6.811 9.013 1.00 89.56 82 ASN A N 1
ATOM 630 C CA . ASN A 1 82 ? -10.591 7.779 7.978 1.00 89.56 82 ASN A CA 1
ATOM 631 C C . ASN A 1 82 ? -9.575 8.910 7.772 1.00 89.56 82 ASN A C 1
ATOM 633 O O . ASN A 1 82 ? -9.605 9.933 8.465 1.00 89.56 82 ASN A O 1
ATOM 637 N N . TRP A 1 83 ? -8.701 8.731 6.786 1.00 93.44 83 TRP A N 1
ATOM 638 C CA . TRP A 1 83 ? -7.660 9.691 6.441 1.00 93.44 83 TRP A CA 1
ATOM 639 C C . TRP A 1 83 ? -7.340 9.704 4.946 1.00 93.44 83 TRP A C 1
ATOM 641 O O . TRP A 1 83 ? -7.649 8.759 4.218 1.00 93.44 83 TRP A O 1
ATOM 651 N N . LEU A 1 84 ? -6.691 10.785 4.521 1.00 95.19 84 LEU A N 1
ATOM 652 C CA . LEU A 1 84 ? -6.116 10.986 3.199 1.00 95.19 84 LEU A CA 1
ATOM 653 C C . LEU A 1 84 ? -4.668 11.462 3.340 1.00 95.19 84 LEU A C 1
ATOM 655 O O . LEU A 1 84 ? -4.360 12.285 4.199 1.00 95.19 84 LEU A O 1
ATOM 659 N N . GLU A 1 85 ? -3.790 10.952 2.488 1.00 94.94 85 GLU A N 1
ATOM 660 C CA . GLU A 1 85 ? -2.375 11.297 2.429 1.00 94.94 85 GLU A CA 1
ATOM 661 C C . GLU A 1 85 ? -1.989 11.742 1.020 1.00 94.94 85 GLU A C 1
ATOM 663 O O . GLU A 1 85 ? -2.395 11.126 0.032 1.00 94.94 85 GLU A O 1
ATOM 668 N N . VAL A 1 86 ? -1.160 12.783 0.942 1.00 96.31 86 VAL A N 1
ATOM 669 C CA . VAL A 1 86 ? -0.504 13.240 -0.289 1.00 96.31 86 VAL A CA 1
ATOM 670 C C . VAL A 1 86 ? 0.982 13.377 0.008 1.00 96.31 86 VAL A C 1
ATOM 672 O O . VAL A 1 86 ? 1.400 14.262 0.756 1.00 96.31 86 VAL A O 1
ATOM 675 N N . MET A 1 87 ? 1.777 12.468 -0.542 1.00 95.06 87 MET A N 1
ATOM 676 C CA . MET A 1 87 ? 3.172 12.271 -0.170 1.00 95.06 87 MET A CA 1
ATOM 677 C C . MET A 1 87 ? 4.061 12.224 -1.415 1.00 95.06 87 MET A C 1
ATOM 679 O O . MET A 1 87 ? 4.126 11.188 -2.083 1.00 95.06 87 MET A O 1
ATOM 683 N N . PRO A 1 88 ? 4.767 13.314 -1.761 1.00 94.44 88 PRO A N 1
ATOM 684 C CA . PRO A 1 88 ? 5.886 13.199 -2.682 1.00 94.44 88 PRO A CA 1
ATOM 685 C C . PRO A 1 88 ? 6.964 12.285 -2.084 1.00 94.44 88 PRO A C 1
ATOM 687 O O . PRO A 1 88 ? 7.107 12.140 -0.866 1.00 94.44 88 PRO A O 1
ATOM 690 N N . GLY A 1 89 ? 7.751 11.662 -2.947 1.00 91.88 89 GLY A N 1
ATOM 691 C CA . GLY A 1 89 ? 8.891 10.887 -2.500 1.00 91.88 89 GLY A CA 1
ATOM 692 C C . GLY A 1 89 ? 9.710 10.316 -3.635 1.00 91.88 89 GLY A C 1
ATOM 693 O O . GLY A 1 89 ? 9.645 10.772 -4.779 1.00 91.88 89 GLY A O 1
ATOM 694 N N . ALA A 1 90 ? 10.510 9.320 -3.286 1.00 88.88 90 ALA A N 1
ATOM 695 C CA . ALA A 1 90 ? 11.480 8.726 -4.177 1.00 88.88 90 ALA A CA 1
ATOM 696 C C . ALA A 1 90 ? 11.536 7.210 -3.987 1.00 88.88 90 ALA A C 1
ATOM 698 O O . ALA A 1 90 ? 11.537 6.689 -2.869 1.00 88.88 90 ALA A O 1
ATOM 699 N N . LEU A 1 91 ? 11.624 6.504 -5.107 1.00 86.50 91 LEU A N 1
ATOM 700 C CA . LEU A 1 91 ? 12.073 5.125 -5.158 1.00 86.50 91 LEU A CA 1
ATOM 701 C C . LEU A 1 91 ? 13.567 5.132 -5.471 1.00 86.50 91 LEU A C 1
ATOM 703 O O . LEU A 1 91 ? 13.978 5.552 -6.553 1.00 86.50 91 LEU A O 1
ATOM 707 N N . VAL A 1 92 ? 14.364 4.644 -4.529 1.00 85.88 92 VAL A N 1
ATOM 708 C CA . VAL A 1 92 ? 15.793 4.414 -4.722 1.00 85.88 92 VAL A CA 1
ATOM 709 C C . VAL A 1 92 ? 15.980 2.967 -5.147 1.00 85.88 92 VAL A C 1
ATOM 711 O O . VAL A 1 92 ? 15.659 2.040 -4.401 1.00 85.88 92 VAL A O 1
ATOM 714 N N . GLU A 1 93 ? 16.498 2.776 -6.350 1.00 82.75 93 GLU A N 1
ATOM 715 C CA . GLU A 1 93 ? 16.868 1.482 -6.900 1.00 82.75 93 GLU A CA 1
ATOM 716 C C . GLU A 1 93 ? 18.389 1.351 -6.896 1.00 82.75 93 GLU A C 1
ATOM 718 O O . GLU A 1 93 ? 19.092 2.206 -7.427 1.00 82.75 93 GLU A O 1
ATOM 723 N N . ILE A 1 94 ? 18.907 0.273 -6.311 1.00 79.12 94 ILE A N 1
ATOM 724 C CA . ILE A 1 94 ? 20.341 -0.019 -6.283 1.00 79.12 94 ILE A CA 1
ATOM 725 C C . ILE A 1 94 ? 20.577 -1.352 -6.980 1.00 79.12 94 ILE A C 1
ATOM 727 O O . ILE A 1 94 ? 20.100 -2.402 -6.531 1.00 79.12 94 ILE A O 1
ATOM 731 N N . HIS A 1 95 ? 21.359 -1.319 -8.059 1.00 74.81 95 HIS A N 1
ATOM 732 C CA . HIS A 1 95 ? 21.749 -2.528 -8.769 1.00 74.81 95 HIS A CA 1
ATOM 733 C C . HIS A 1 95 ? 22.621 -3.412 -7.854 1.00 74.81 95 HIS A C 1
ATOM 735 O O . HIS A 1 95 ? 23.592 -2.929 -7.259 1.00 74.81 95 HIS A O 1
ATOM 741 N N . PRO A 1 96 ? 22.308 -4.711 -7.699 1.00 67.88 96 PRO A N 1
ATOM 742 C CA . PRO A 1 96 ? 22.861 -5.504 -6.605 1.00 67.88 96 PRO A CA 1
ATOM 743 C C . PRO A 1 96 ? 24.355 -5.794 -6.791 1.00 67.88 96 PRO A C 1
ATOM 745 O O . PRO A 1 96 ? 25.082 -5.869 -5.796 1.00 67.88 96 PRO A O 1
ATOM 748 N N . VAL A 1 97 ? 24.807 -5.896 -8.048 1.00 73.75 97 VAL A N 1
ATOM 749 C CA . VAL A 1 97 ? 26.195 -6.208 -8.429 1.00 73.75 97 VAL A CA 1
ATOM 750 C C . VAL A 1 97 ? 27.029 -4.934 -8.567 1.00 73.75 97 VAL A C 1
ATOM 752 O O . VAL A 1 97 ? 27.992 -4.744 -7.838 1.00 73.75 97 VAL A O 1
ATOM 755 N N . THR A 1 98 ? 26.624 -4.033 -9.464 1.00 79.00 98 THR A N 1
ATOM 756 C CA . THR A 1 98 ? 27.396 -2.824 -9.817 1.00 79.00 98 THR A CA 1
ATOM 757 C C . THR A 1 98 ? 27.257 -1.680 -8.814 1.00 79.00 98 THR A C 1
ATOM 759 O O . THR A 1 98 ? 27.982 -0.700 -8.920 1.00 79.00 98 THR A O 1
ATOM 762 N N . LYS A 1 99 ? 26.306 -1.766 -7.872 1.00 78.00 99 LYS A N 1
ATOM 763 C CA . LYS A 1 99 ? 25.956 -0.700 -6.912 1.00 78.00 99 LYS A CA 1
ATOM 764 C C . LYS A 1 99 ? 25.512 0.623 -7.545 1.00 78.00 99 LYS A C 1
ATOM 766 O O . LYS A 1 99 ? 25.318 1.594 -6.822 1.00 78.00 99 LYS A O 1
ATOM 771 N N . ALA A 1 100 ? 25.294 0.660 -8.860 1.00 79.75 100 ALA A N 1
ATOM 772 C CA . ALA A 1 100 ? 24.744 1.825 -9.535 1.00 79.75 100 ALA A CA 1
ATOM 773 C C . ALA A 1 100 ? 23.341 2.135 -8.989 1.00 79.75 100 ALA A C 1
ATOM 775 O O . ALA A 1 100 ? 22.497 1.238 -8.890 1.00 79.75 100 ALA A O 1
ATOM 776 N N . GLY A 1 101 ? 23.121 3.395 -8.619 1.00 81.44 101 GLY A N 1
ATOM 777 C CA . GLY A 1 101 ? 21.855 3.888 -8.090 1.00 81.44 101 GLY A CA 1
ATOM 778 C C . GLY A 1 101 ? 21.008 4.556 -9.170 1.00 81.44 101 GLY A C 1
ATOM 779 O O . GLY A 1 101 ? 21.532 5.270 -10.023 1.00 81.44 101 GLY A O 1
ATOM 780 N N . LYS A 1 102 ? 19.693 4.361 -9.108 1.00 85.06 102 LYS A N 1
ATOM 781 C CA . LYS A 1 102 ? 18.695 5.146 -9.838 1.00 85.06 102 LYS A CA 1
ATOM 782 C C . LYS A 1 102 ? 17.680 5.695 -8.848 1.00 85.06 102 LYS A C 1
ATOM 784 O O . LYS A 1 102 ? 17.311 5.020 -7.888 1.00 85.06 102 LYS A O 1
ATOM 789 N N . ILE A 1 103 ? 17.235 6.921 -9.086 1.00 87.31 103 ILE A N 1
ATOM 790 C CA . ILE A 1 103 ? 16.213 7.575 -8.275 1.00 87.31 103 ILE A CA 1
ATOM 791 C C . ILE A 1 103 ? 15.022 7.859 -9.177 1.00 87.31 103 ILE A C 1
ATOM 793 O O . ILE A 1 103 ? 15.157 8.521 -10.204 1.00 87.31 103 ILE A O 1
ATOM 797 N N . HIS A 1 104 ? 13.856 7.364 -8.779 1.00 87.94 104 HIS A N 1
ATOM 798 C CA . HIS A 1 104 ? 12.596 7.642 -9.451 1.00 87.94 104 HIS A CA 1
ATOM 799 C C . HIS A 1 104 ? 11.739 8.495 -8.528 1.00 87.94 104 HIS A C 1
ATOM 801 O O . HIS A 1 104 ? 11.280 8.025 -7.486 1.00 87.94 104 HIS A O 1
ATOM 807 N N . MET A 1 105 ? 11.531 9.750 -8.914 1.00 92.50 105 MET A N 1
ATOM 808 C CA . MET A 1 105 ? 10.606 10.632 -8.212 1.00 92.50 105 MET A CA 1
ATOM 809 C C . MET A 1 105 ? 9.175 10.145 -8.413 1.00 92.50 105 MET A C 1
ATOM 811 O O . MET A 1 105 ? 8.819 9.655 -9.490 1.00 92.50 105 MET A O 1
ATOM 815 N N . LEU A 1 106 ? 8.358 10.276 -7.374 1.00 93.31 106 LEU A N 1
ATOM 816 C CA . LEU A 1 106 ? 6.956 9.894 -7.433 1.00 93.31 106 LEU A CA 1
ATOM 817 C C . LEU A 1 106 ? 6.082 10.736 -6.518 1.00 93.31 106 LEU A C 1
ATOM 819 O O . LEU A 1 106 ? 6.541 11.296 -5.522 1.00 93.31 106 LEU A O 1
ATOM 823 N N . LEU A 1 107 ? 4.798 10.756 -6.846 1.00 95.25 107 LEU A N 1
ATOM 824 C CA . LEU A 1 107 ? 3.743 11.230 -5.967 1.00 95.25 107 LEU A CA 1
ATOM 825 C C . LEU A 1 107 ? 2.920 10.027 -5.513 1.00 95.25 107 LEU A C 1
ATOM 827 O O . LEU A 1 107 ? 2.349 9.318 -6.341 1.00 95.25 107 LEU A O 1
ATOM 831 N N . ASN A 1 108 ? 2.868 9.796 -4.205 1.00 94.62 108 ASN A N 1
ATOM 832 C CA . ASN A 1 108 ? 1.991 8.813 -3.594 1.00 94.62 108 ASN A CA 1
ATOM 833 C C . ASN A 1 108 ? 0.752 9.512 -3.024 1.00 94.62 108 ASN A C 1
ATOM 835 O O . ASN A 1 108 ? 0.872 10.478 -2.272 1.00 94.62 108 ASN A O 1
ATOM 839 N N . THR A 1 109 ? -0.436 9.019 -3.359 1.00 95.69 109 THR A N 1
ATOM 840 C CA . THR A 1 109 ? -1.674 9.416 -2.679 1.00 95.69 109 THR A CA 1
ATOM 841 C C . THR A 1 109 ? -2.322 8.196 -2.071 1.00 95.69 109 THR A C 1
ATOM 843 O O . THR A 1 109 ? -2.356 7.133 -2.689 1.00 95.69 109 THR A O 1
ATOM 846 N N . ARG A 1 110 ? -2.820 8.321 -0.845 1.00 93.94 110 ARG A N 1
ATOM 847 C CA . ARG A 1 110 ? -3.460 7.211 -0.137 1.00 93.94 110 ARG A CA 1
ATOM 848 C C . ARG A 1 110 ? -4.713 7.694 0.556 1.00 93.94 110 ARG A C 1
ATOM 850 O O . ARG A 1 110 ? -4.768 8.820 1.038 1.00 93.94 110 ARG A O 1
ATOM 857 N N . ALA A 1 111 ? -5.707 6.832 0.634 1.00 94.44 111 ALA A N 1
ATOM 858 C CA . ALA A 1 111 ? -6.898 7.067 1.422 1.00 94.44 111 ALA A CA 1
ATOM 859 C C . ALA A 1 111 ? -7.270 5.785 2.150 1.00 94.44 111 ALA A C 1
ATOM 861 O O . ALA A 1 111 ? -7.164 4.685 1.609 1.00 94.44 111 ALA A O 1
ATOM 862 N N . TYR A 1 112 ? -7.732 5.932 3.379 1.00 93.19 112 TYR A N 1
ATOM 863 C CA . TYR A 1 112 ? -8.249 4.828 4.165 1.00 93.19 112 TYR A CA 1
ATOM 864 C C . TYR A 1 112 ? -9.566 5.254 4.769 1.00 93.19 112 TYR A C 1
ATOM 866 O O . TYR A 1 112 ? -9.627 6.319 5.375 1.00 93.19 112 TYR A O 1
ATOM 874 N N . LEU A 1 113 ? -10.594 4.423 4.641 1.00 92.19 113 LEU A N 1
ATOM 875 C CA . LEU A 1 113 ? -11.873 4.591 5.312 1.00 92.19 113 LEU A CA 1
ATOM 876 C C . LEU A 1 113 ? -12.213 3.317 6.082 1.00 92.19 113 LEU A C 1
ATOM 878 O O . LEU A 1 113 ? -12.093 2.218 5.561 1.00 92.19 113 LEU A O 1
ATOM 882 N N . SER A 1 114 ? -12.648 3.451 7.325 1.00 89.75 114 SER A N 1
ATOM 883 C CA . SER A 1 114 ? -13.018 2.349 8.203 1.00 89.75 114 SER A CA 1
ATOM 884 C C . SER A 1 114 ? -14.386 2.613 8.814 1.00 89.75 114 SER A C 1
ATOM 886 O O . SER A 1 114 ? -14.611 3.598 9.518 1.00 89.75 114 SER A O 1
ATOM 888 N N . TRP A 1 115 ? -15.278 1.659 8.593 1.00 87.56 115 TRP A N 1
ATOM 889 C CA . TRP A 1 115 ? -16.606 1.545 9.175 1.00 87.56 115 TRP A CA 1
ATOM 890 C C . TRP A 1 115 ? -16.659 0.313 10.086 1.00 87.56 115 TRP A C 1
ATOM 892 O O . TRP A 1 115 ? -15.829 -0.590 9.955 1.00 87.56 115 TRP A O 1
ATOM 902 N N . PRO A 1 116 ? -17.674 0.185 10.963 1.00 86.12 116 PRO A N 1
ATOM 903 C CA . PRO A 1 116 ? -17.778 -0.957 11.877 1.00 86.12 116 PRO A CA 1
ATOM 904 C C . PRO A 1 116 ? -17.714 -2.338 11.203 1.00 86.12 116 PRO A C 1
ATOM 906 O O . PRO A 1 116 ? -17.328 -3.317 11.836 1.00 86.12 116 PRO A O 1
ATOM 909 N N . ARG A 1 117 ? -18.099 -2.431 9.924 1.00 89.69 117 ARG A N 1
ATOM 910 C CA . ARG A 1 117 ? -18.177 -3.692 9.172 1.00 89.69 117 ARG A CA 1
ATOM 911 C C . ARG A 1 117 ? -17.146 -3.826 8.055 1.00 89.69 117 ARG A C 1
ATOM 913 O O . ARG A 1 117 ? -17.027 -4.924 7.520 1.00 89.69 117 ARG A O 1
ATOM 920 N N . ALA A 1 118 ? -16.448 -2.759 7.676 1.00 91.69 118 ALA A N 1
ATOM 921 C CA . ALA A 1 118 ? -15.581 -2.770 6.504 1.00 91.69 118 ALA A CA 1
ATOM 922 C C . ALA A 1 118 ? -14.495 -1.697 6.582 1.00 91.69 118 ALA A C 1
ATOM 924 O O . ALA A 1 118 ? -14.760 -0.591 7.037 1.00 91.69 118 ALA A O 1
ATOM 925 N N . ASP A 1 119 ? -13.318 -2.015 6.060 1.00 92.75 119 ASP A N 1
ATOM 926 C CA . ASP A 1 119 ? -12.250 -1.067 5.779 1.00 92.75 119 ASP A CA 1
ATOM 927 C C . ASP A 1 119 ? -12.036 -1.018 4.268 1.00 92.75 119 ASP A C 1
ATOM 929 O O . ASP A 1 119 ? -11.943 -2.070 3.629 1.00 92.75 119 ASP A O 1
ATOM 933 N N . LEU A 1 120 ? -11.925 0.185 3.722 1.00 94.62 120 LEU A N 1
ATOM 934 C CA . LEU A 1 120 ? -11.522 0.466 2.355 1.00 94.62 120 LEU A CA 1
ATOM 935 C C . LEU A 1 120 ? -10.186 1.197 2.369 1.00 94.62 120 LEU A C 1
ATOM 937 O O . LEU A 1 120 ? -9.949 2.085 3.186 1.00 94.62 120 LEU A O 1
ATOM 941 N N . TYR A 1 121 ? -9.327 0.838 1.433 1.00 94.25 121 TYR A N 1
ATOM 942 C CA . TYR A 1 121 ? -8.044 1.481 1.220 1.00 94.25 121 TYR A CA 1
ATOM 943 C C . TYR A 1 121 ? -7.826 1.692 -0.261 1.00 94.25 121 TYR A C 1
ATOM 945 O O . TYR A 1 121 ? -8.146 0.810 -1.055 1.00 94.25 121 TYR A O 1
ATOM 953 N N . LEU A 1 122 ? -7.253 2.841 -0.591 1.00 95.31 122 LEU A N 1
ATOM 954 C CA . LEU A 1 122 ? -6.817 3.214 -1.922 1.00 95.31 122 LEU A CA 1
ATOM 955 C C . LEU A 1 122 ? -5.406 3.781 -1.830 1.00 95.31 122 LEU A C 1
ATOM 957 O O . LEU A 1 122 ? -5.076 4.513 -0.897 1.00 95.31 122 LEU A O 1
ATOM 961 N N . GLU A 1 123 ? -4.592 3.473 -2.821 1.00 93.69 123 GLU A N 1
ATOM 962 C CA . GLU A 1 123 ? -3.235 3.965 -2.974 1.00 93.69 123 GLU A CA 1
ATOM 963 C C . GLU A 1 123 ? -2.933 4.160 -4.452 1.00 93.69 123 GLU A C 1
ATOM 965 O O . GLU A 1 123 ? -3.228 3.289 -5.268 1.00 93.69 123 GLU A O 1
ATOM 970 N N . ASN A 1 124 ? -2.294 5.279 -4.779 1.00 93.62 124 ASN A N 1
ATOM 971 C CA . ASN A 1 124 ? -1.810 5.571 -6.115 1.00 93.62 124 ASN A CA 1
ATOM 972 C C . ASN A 1 124 ? -0.339 5.979 -6.059 1.00 93.62 124 ASN A C 1
ATOM 974 O O . ASN A 1 124 ? 0.044 6.774 -5.202 1.00 93.62 124 ASN A O 1
ATOM 978 N N . HIS A 1 125 ? 0.466 5.504 -7.006 1.00 91.81 125 HIS A N 1
ATOM 979 C CA . HIS A 1 125 ? 1.785 6.057 -7.305 1.00 91.81 125 HIS A CA 1
ATOM 980 C C . HIS A 1 125 ? 1.800 6.624 -8.711 1.00 91.81 125 HIS A C 1
ATOM 982 O O . HIS A 1 125 ? 1.669 5.880 -9.678 1.00 91.81 125 HIS A O 1
ATOM 988 N N . LEU A 1 126 ? 2.057 7.920 -8.823 1.00 92.94 126 LEU A N 1
ATOM 989 C CA . LEU A 1 126 ? 2.386 8.562 -10.085 1.00 92.94 126 LEU A CA 1
ATOM 990 C C . LEU A 1 126 ? 3.909 8.627 -10.219 1.00 92.94 126 LEU A C 1
ATOM 992 O O . LEU A 1 126 ? 4.572 9.281 -9.414 1.00 92.94 126 LEU A O 1
ATOM 996 N N . ARG A 1 127 ? 4.453 7.949 -11.231 1.00 90.19 127 ARG A N 1
ATOM 997 C CA . ARG A 1 127 ? 5.854 8.030 -11.671 1.00 90.19 127 ARG A CA 1
ATOM 998 C C . ARG A 1 127 ? 5.892 8.522 -13.118 1.00 90.19 127 ARG A C 1
ATOM 1000 O O . ARG A 1 127 ? 4.880 8.510 -13.811 1.00 90.19 127 ARG A O 1
ATOM 1007 N N . SER A 1 128 ? 7.067 8.925 -13.592 1.00 90.00 128 SER A N 1
ATOM 1008 C CA . SER A 1 128 ? 7.241 9.377 -14.980 1.00 90.00 128 SER A CA 1
ATOM 1009 C C . SER A 1 128 ? 7.093 8.264 -16.024 1.00 90.00 128 SER A C 1
ATOM 1011 O O . SER A 1 128 ? 6.901 8.556 -17.200 1.00 90.00 128 SER A O 1
ATOM 1013 N N . ASP A 1 129 ? 7.212 6.997 -15.623 1.00 87.69 129 ASP A N 1
ATOM 1014 C CA . ASP A 1 129 ? 7.134 5.827 -16.501 1.00 87.69 129 ASP A CA 1
ATOM 1015 C C . ASP A 1 129 ? 5.869 4.983 -16.298 1.00 87.69 129 ASP A C 1
ATOM 1017 O O . ASP A 1 129 ? 5.549 4.165 -17.159 1.00 87.69 129 ASP A O 1
ATOM 1021 N N . ARG A 1 130 ? 5.162 5.141 -15.170 1.00 90.75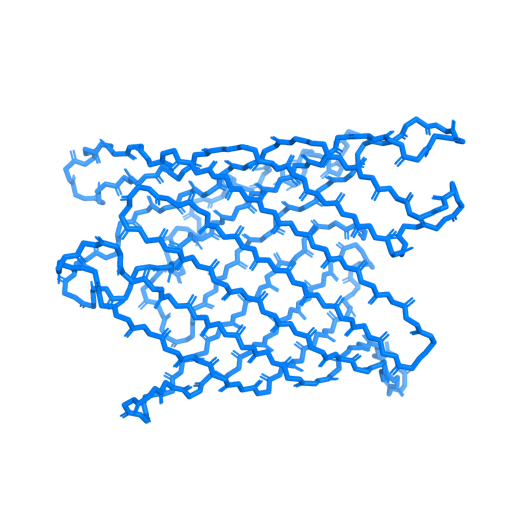 130 ARG A N 1
ATOM 1022 C CA . ARG A 1 130 ? 4.001 4.312 -14.823 1.00 90.75 130 ARG A CA 1
ATOM 1023 C C . ARG A 1 130 ? 3.082 4.945 -13.787 1.00 90.75 130 ARG A C 1
ATOM 1025 O O . ARG A 1 130 ? 3.511 5.750 -12.959 1.00 90.75 130 ARG A O 1
ATOM 1032 N N . LEU A 1 131 ? 1.844 4.471 -13.769 1.00 92.12 131 LEU A N 1
ATOM 1033 C CA . LEU A 1 131 ? 0.904 4.640 -12.667 1.00 92.12 131 LEU A CA 1
ATOM 1034 C C . LEU A 1 131 ? 0.762 3.310 -11.930 1.00 92.12 131 LEU A C 1
ATOM 1036 O O . LEU A 1 131 ? 0.605 2.273 -12.570 1.00 92.12 131 LEU A O 1
ATOM 1040 N N . LEU A 1 132 ? 0.798 3.328 -10.601 1.00 91.44 132 LEU A N 1
ATOM 1041 C CA . LEU A 1 132 ? 0.366 2.190 -9.792 1.00 91.44 132 LEU A CA 1
ATOM 1042 C C . LEU A 1 132 ? -0.906 2.539 -9.048 1.00 91.44 132 LEU A C 1
ATOM 1044 O O . LEU A 1 132 ? -1.001 3.625 -8.489 1.00 91.44 132 LEU A O 1
ATOM 1048 N N . PHE A 1 133 ? -1.816 1.583 -8.981 1.00 92.56 133 PHE A N 1
ATOM 1049 C CA . PHE A 1 133 ? -3.042 1.643 -8.204 1.00 92.56 133 PHE A CA 1
ATOM 1050 C C . PHE A 1 133 ? -3.078 0.419 -7.297 1.00 92.56 133 PHE A C 1
ATOM 1052 O O . PHE A 1 133 ? -2.817 -0.691 -7.752 1.00 92.56 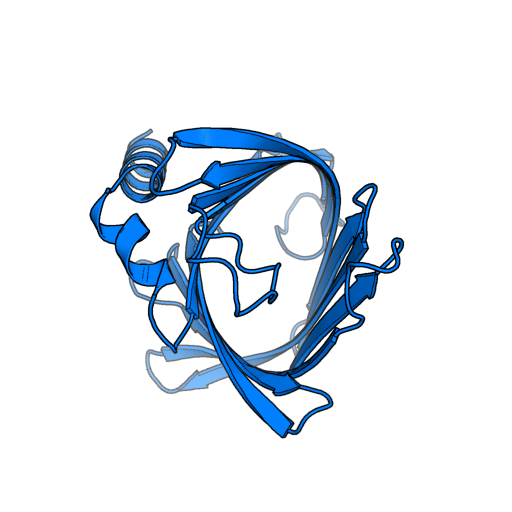133 PHE A O 1
ATOM 1059 N N . SER A 1 134 ? -3.401 0.594 -6.023 1.00 91.94 134 SER A N 1
ATOM 1060 C CA . SER A 1 134 ? -3.685 -0.502 -5.102 1.00 91.94 134 SER A CA 1
ATOM 1061 C C . SER A 1 134 ? -4.941 -0.176 -4.317 1.00 91.94 134 SER A C 1
ATOM 1063 O O . SER A 1 134 ? -5.132 0.951 -3.861 1.00 91.94 134 SER A O 1
ATOM 1065 N N . ALA A 1 135 ? -5.815 -1.161 -4.171 1.00 94.31 135 ALA A N 1
ATOM 1066 C CA . ALA A 1 135 ? -7.039 -1.021 -3.408 1.00 94.31 135 ALA A CA 1
ATOM 1067 C C . ALA A 1 135 ? -7.295 -2.284 -2.598 1.00 94.31 135 ALA A C 1
ATOM 1069 O O . ALA A 1 135 ? -7.059 -3.388 -3.081 1.00 94.31 135 ALA A O 1
ATOM 1070 N N . PHE A 1 136 ? -7.824 -2.143 -1.385 1.00 94.88 136 PHE A N 1
ATOM 1071 C CA . PHE A 1 136 ? -8.385 -3.288 -0.674 1.00 94.88 136 PHE A CA 1
ATOM 1072 C C . PHE A 1 136 ? -9.703 -2.949 0.001 1.00 94.88 136 PHE A C 1
ATOM 1074 O O . PHE A 1 136 ? -9.926 -1.825 0.452 1.00 94.88 136 PHE A O 1
ATOM 1081 N N . ALA A 1 137 ? -10.543 -3.970 0.127 1.00 95.12 137 ALA A N 1
ATOM 1082 C CA . ALA A 1 137 ? -11.766 -3.945 0.908 1.00 95.12 137 ALA A CA 1
ATOM 1083 C C . ALA A 1 137 ? -11.756 -5.140 1.858 1.00 95.12 137 ALA A C 1
ATOM 1085 O O . ALA A 1 137 ? -11.661 -6.283 1.414 1.00 95.12 137 ALA A O 1
ATOM 1086 N N . THR A 1 138 ? -11.830 -4.900 3.167 1.00 95.25 138 THR A N 1
ATOM 1087 C CA . THR A 1 138 ? -11.726 -5.973 4.169 1.00 95.25 138 THR A CA 1
ATOM 1088 C C . THR A 1 138 ? -12.742 -5.834 5.293 1.00 95.25 138 THR A C 1
ATOM 1090 O O . THR A 1 138 ? -13.164 -4.736 5.627 1.00 95.25 138 THR A O 1
ATOM 1093 N N . ARG A 1 139 ? -13.134 -6.947 5.911 1.00 94.81 139 ARG A N 1
ATOM 1094 C CA . ARG A 1 139 ? -14.044 -7.010 7.060 1.00 94.81 139 ARG A CA 1
ATOM 1095 C C . ARG A 1 139 ? -13.313 -7.495 8.311 1.00 94.81 139 ARG A C 1
ATOM 1097 O O . ARG A 1 139 ? -12.419 -8.334 8.189 1.00 94.81 139 ARG A O 1
ATOM 1104 N N . PRO A 1 140 ? -13.664 -7.001 9.511 1.00 93.50 140 PRO A N 1
ATOM 1105 C CA . PRO A 1 140 ? -13.086 -7.498 10.753 1.00 93.50 140 PRO A CA 1
ATOM 1106 C C . PRO A 1 140 ? -13.515 -8.935 11.037 1.00 93.50 140 PRO A C 1
ATOM 1108 O O . PRO A 1 140 ? -14.661 -9.312 10.809 1.00 93.50 140 PRO A O 1
ATOM 1111 N N . PHE A 1 141 ? -12.597 -9.719 11.595 1.00 93.19 141 PHE A N 1
ATOM 1112 C CA . PHE A 1 141 ? -12.897 -11.018 12.186 1.00 93.19 141 PHE A CA 1
ATOM 1113 C C . PHE A 1 141 ? -12.229 -11.153 13.553 1.00 93.19 141 PHE A C 1
ATOM 1115 O O . PHE A 1 141 ? -11.187 -10.547 13.830 1.00 93.19 141 PHE A O 1
ATOM 1122 N N . ARG A 1 142 ? -12.821 -11.987 14.409 1.00 92.12 142 ARG A N 1
ATOM 1123 C CA . ARG A 1 142 ? -12.248 -12.371 15.697 1.00 92.12 142 ARG A CA 1
ATOM 1124 C C . ARG A 1 142 ? -12.513 -13.847 15.953 1.00 92.12 142 ARG A C 1
ATOM 1126 O O . ARG A 1 142 ? -13.660 -14.256 16.066 1.00 92.12 142 ARG A O 1
ATOM 1133 N N . ILE A 1 143 ? -11.443 -14.626 16.071 1.00 89.31 143 ILE A N 1
ATOM 1134 C CA . ILE A 1 143 ? -11.487 -16.051 16.404 1.00 89.31 143 ILE A CA 1
ATOM 1135 C C . ILE A 1 143 ? -10.647 -16.240 17.664 1.00 89.31 143 ILE A C 1
ATOM 1137 O O . ILE A 1 143 ? -9.417 -16.166 17.633 1.00 89.31 143 ILE A O 1
ATOM 1141 N N . ARG A 1 144 ? -11.307 -16.466 18.805 1.00 88.88 144 ARG A N 1
ATOM 1142 C CA . ARG A 1 144 ? -10.658 -16.588 20.124 1.00 88.88 144 ARG A CA 1
ATOM 1143 C C . ARG A 1 144 ? -9.750 -15.379 20.430 1.00 88.88 144 ARG A C 1
ATOM 1145 O O . ARG A 1 144 ? -10.231 -14.261 20.621 1.00 88.88 144 ARG A O 1
ATOM 1152 N N . ARG A 1 145 ? -8.432 -15.609 20.497 1.00 86.00 145 ARG A N 1
ATOM 1153 C CA . ARG A 1 145 ? -7.390 -14.610 20.789 1.00 86.00 145 ARG A CA 1
ATOM 1154 C C . ARG A 1 145 ? -6.824 -13.940 19.531 1.00 86.00 145 ARG A C 1
ATOM 1156 O O . ARG A 1 145 ? -5.993 -13.046 19.668 1.00 86.00 145 ARG A O 1
ATOM 1163 N N . LEU A 1 146 ? -7.246 -14.365 18.341 1.00 84.06 146 LEU A N 1
ATOM 1164 C CA . LEU A 1 146 ? -6.821 -13.802 17.064 1.00 84.06 146 LEU A CA 1
ATOM 1165 C C . LEU A 1 146 ? -7.870 -12.811 16.566 1.00 84.06 146 LEU A C 1
ATOM 1167 O O . LEU A 1 146 ? -9.066 -13.103 16.549 1.00 84.06 146 LEU A O 1
ATOM 1171 N N . SER A 1 147 ? -7.413 -11.635 16.155 1.00 90.00 147 SER A N 1
ATOM 1172 C CA . SER A 1 147 ? -8.238 -10.617 15.510 1.00 90.00 147 SER A CA 1
ATOM 1173 C C . SER A 1 147 ? -7.544 -10.132 14.253 1.00 90.00 147 SER A C 1
ATOM 1175 O O . SER A 1 147 ? -6.319 -9.966 14.247 1.00 90.00 147 SER A O 1
ATOM 1177 N N . GLY A 1 148 ? -8.321 -9.850 13.220 1.00 91.06 148 GLY A N 1
ATOM 1178 C CA . GLY A 1 148 ? -7.767 -9.441 11.946 1.00 91.06 148 GLY A CA 1
ATOM 1179 C C . GLY A 1 148 ? -8.805 -8.879 10.993 1.00 91.06 148 GLY A C 1
ATOM 1180 O O . GLY A 1 148 ? -9.913 -8.518 11.393 1.00 91.06 148 GLY A O 1
ATOM 1181 N N . ARG A 1 149 ? -8.413 -8.798 9.726 1.00 93.19 149 ARG A N 1
ATOM 1182 C CA . ARG A 1 149 ? -9.232 -8.358 8.603 1.00 93.19 149 ARG A CA 1
ATOM 1183 C C . ARG A 1 149 ? -9.119 -9.365 7.461 1.00 93.19 149 ARG A C 1
ATOM 1185 O O . ARG A 1 149 ? -8.021 -9.845 7.201 1.00 93.19 149 ARG A O 1
ATOM 1192 N N . PHE A 1 150 ? -10.215 -9.679 6.784 1.00 94.56 150 PHE A N 1
ATOM 1193 C CA . PHE A 1 150 ? -10.215 -10.533 5.589 1.00 94.56 150 PHE A CA 1
ATOM 1194 C C . PHE A 1 150 ? -11.003 -9.864 4.464 1.00 94.56 150 PHE A C 1
ATOM 1196 O O . PHE A 1 150 ? -11.964 -9.148 4.738 1.00 94.56 150 PHE A O 1
ATOM 1203 N N . GLY A 1 151 ? -10.617 -10.068 3.212 1.00 95.56 151 GLY A N 1
ATOM 1204 C CA . GLY A 1 151 ? -11.334 -9.505 2.072 1.00 95.56 151 GLY A CA 1
ATOM 1205 C C . GLY A 1 151 ? -10.554 -9.630 0.775 1.00 95.56 151 GLY A C 1
ATOM 1206 O O . GLY A 1 151 ? -9.869 -10.630 0.583 1.00 95.56 151 GLY A O 1
ATOM 1207 N N . GLY A 1 152 ? -10.665 -8.631 -0.097 1.00 92.50 152 GLY A N 1
ATOM 1208 C CA . GLY A 1 152 ? -9.999 -8.603 -1.399 1.00 92.50 152 GLY A CA 1
ATOM 1209 C C . GLY A 1 152 ? -9.015 -7.447 -1.523 1.00 92.50 152 GLY A C 1
ATOM 1210 O O . GLY A 1 152 ? -9.222 -6.384 -0.933 1.00 92.50 152 GLY A O 1
ATOM 1211 N N . GLU A 1 153 ? -7.957 -7.659 -2.297 1.00 92.75 153 GLU A N 1
ATOM 1212 C CA . GLU A 1 153 ? -6.987 -6.645 -2.704 1.00 92.75 153 GLU A CA 1
ATOM 1213 C C . GLU A 1 153 ? -6.768 -6.726 -4.209 1.00 92.75 153 GLU A C 1
ATOM 1215 O O . GLU A 1 153 ? -6.679 -7.816 -4.777 1.00 92.75 153 GLU A O 1
ATOM 1220 N N . SER A 1 154 ? -6.678 -5.565 -4.841 1.00 90.50 154 SER A N 1
ATOM 1221 C CA . SER A 1 154 ? -6.328 -5.421 -6.243 1.00 90.50 154 SER A CA 1
ATOM 1222 C C . SER A 1 154 ? -5.135 -4.502 -6.397 1.00 90.50 154 SER A C 1
ATOM 1224 O O . SER A 1 154 ? -4.998 -3.521 -5.662 1.00 90.50 154 SER A O 1
ATOM 1226 N N . GLU A 1 155 ? -4.321 -4.768 -7.404 1.00 89.88 155 GLU A N 1
ATOM 1227 C CA . GLU A 1 155 ? -3.256 -3.874 -7.831 1.00 89.88 155 GLU A CA 1
ATOM 1228 C C . GLU A 1 155 ? -3.253 -3.755 -9.348 1.00 89.88 155 GLU A C 1
ATOM 1230 O O . GLU A 1 155 ? -3.416 -4.744 -10.056 1.00 89.88 155 GLU A O 1
ATOM 1235 N N . ALA A 1 156 ? -3.031 -2.547 -9.847 1.00 88.88 156 ALA A N 1
ATOM 1236 C CA . ALA A 1 156 ? -2.852 -2.291 -11.261 1.00 88.88 156 ALA A CA 1
ATOM 1237 C C . ALA A 1 156 ? -1.577 -1.482 -11.492 1.00 88.88 156 ALA A C 1
ATOM 1239 O O . ALA A 1 156 ? -1.263 -0.561 -10.737 1.00 88.88 156 ALA A O 1
ATOM 1240 N N . ILE A 1 157 ? -0.856 -1.819 -12.552 1.00 89.75 157 ILE A N 1
ATOM 1241 C CA . ILE A 1 157 ? 0.242 -1.034 -13.103 1.00 89.75 157 ILE A CA 1
ATOM 1242 C C . ILE A 1 157 ? -0.186 -0.634 -14.503 1.00 89.75 157 ILE A C 1
ATOM 1244 O O . ILE A 1 157 ? -0.514 -1.499 -15.310 1.00 89.75 157 ILE A O 1
ATOM 1248 N N . VAL A 1 158 ? -0.171 0.665 -14.778 1.00 90.62 158 VAL A N 1
ATOM 1249 C CA . VAL A 1 158 ? -0.377 1.215 -16.116 1.00 90.62 158 VAL A CA 1
ATOM 1250 C C . VAL A 1 158 ? 0.951 1.792 -16.583 1.00 90.62 158 VAL A C 1
ATOM 1252 O O . VAL A 1 158 ? 1.445 2.759 -16.001 1.00 90.62 158 VAL A O 1
ATOM 1255 N N . GLY A 1 159 ? 1.550 1.182 -17.600 1.00 90.31 159 GLY A N 1
ATOM 1256 C CA . GLY A 1 159 ? 2.761 1.680 -18.236 1.00 90.31 159 GLY A CA 1
ATOM 1257 C C . GLY A 1 159 ? 2.472 2.952 -19.026 1.00 90.31 159 GLY A C 1
ATOM 1258 O O . GLY A 1 159 ? 1.585 2.979 -19.873 1.00 90.31 159 GLY A O 1
ATOM 1259 N N . LEU A 1 160 ? 3.226 4.014 -18.749 1.00 91.69 160 LEU A N 1
ATOM 1260 C CA . LEU A 1 160 ? 3.211 5.257 -19.532 1.00 91.69 160 LEU A CA 1
ATOM 1261 C C . LEU A 1 160 ? 4.304 5.263 -20.609 1.00 91.69 160 LEU A C 1
ATOM 1263 O O . LEU A 1 160 ? 4.354 6.168 -21.439 1.00 91.69 160 LEU A O 1
ATOM 1267 N N . LYS A 1 161 ? 5.186 4.259 -20.587 1.00 89.25 161 LYS A N 1
ATOM 1268 C CA . LYS A 1 161 ? 6.233 4.031 -21.582 1.00 89.25 161 LYS A CA 1
ATOM 1269 C C . LYS A 1 161 ? 6.141 2.612 -22.153 1.00 89.25 161 LYS A C 1
ATOM 1271 O O . LYS A 1 161 ? 5.748 1.714 -21.407 1.00 89.25 161 LYS A O 1
ATOM 1276 N N . PRO A 1 162 ? 6.535 2.387 -23.422 1.00 82.94 162 PRO A N 1
ATOM 1277 C CA . PRO A 1 162 ? 6.405 1.088 -24.091 1.00 82.94 162 PRO A CA 1
ATOM 1278 C C . PRO A 1 162 ? 7.104 -0.075 -23.376 1.00 82.94 162 PRO A C 1
ATOM 1280 O O . PRO A 1 162 ? 6.657 -1.215 -23.456 1.00 82.94 162 PRO A O 1
ATOM 1283 N N . GLU A 1 163 ? 8.197 0.199 -22.668 1.00 84.06 163 GLU A N 1
ATOM 1284 C CA . GLU A 1 163 ? 8.968 -0.801 -21.928 1.00 84.06 163 GLU A CA 1
ATOM 1285 C C . GLU A 1 163 ? 8.334 -1.232 -20.595 1.00 84.06 163 GLU A C 1
ATOM 1287 O O . GLU A 1 163 ? 8.805 -2.192 -19.977 1.00 84.06 163 GLU A O 1
ATOM 1292 N N . VAL A 1 164 ? 7.292 -0.533 -20.127 1.00 82.75 164 VAL A N 1
ATOM 1293 C CA . VAL A 1 164 ? 6.597 -0.863 -18.880 1.00 82.75 164 VAL A CA 1
ATOM 1294 C C . VAL A 1 164 ? 5.292 -1.593 -19.201 1.00 82.75 164 VAL A C 1
ATOM 1296 O O . VAL A 1 164 ? 4.382 -0.987 -19.764 1.00 82.75 164 VAL A O 1
ATOM 1299 N N . PRO A 1 165 ? 5.149 -2.874 -18.823 1.00 82.88 165 PRO A N 1
ATOM 1300 C CA . PRO A 1 165 ? 3.928 -3.616 -19.093 1.00 82.88 165 PRO A CA 1
ATOM 1301 C C . PRO A 1 165 ? 2.769 -3.137 -18.214 1.00 82.88 165 PRO A C 1
ATOM 1303 O O . PRO A 1 165 ? 2.956 -2.753 -17.054 1.00 82.88 165 PRO A O 1
ATOM 1306 N N . ASN A 1 166 ? 1.556 -3.248 -18.755 1.00 85.62 166 ASN A N 1
ATOM 1307 C CA . ASN A 1 166 ? 0.338 -3.154 -17.962 1.00 85.62 166 ASN A CA 1
ATOM 1308 C C . ASN A 1 166 ? 0.143 -4.456 -17.185 1.00 85.62 166 ASN A C 1
ATOM 1310 O O . ASN A 1 166 ? 0.272 -5.541 -17.748 1.00 85.62 166 ASN A O 1
ATOM 1314 N N . ILE A 1 167 ? -0.154 -4.357 -15.895 1.00 85.94 167 ILE A N 1
ATOM 1315 C CA . ILE A 1 167 ? -0.359 -5.518 -15.024 1.00 85.94 167 ILE A CA 1
ATOM 1316 C C . ILE A 1 167 ? -1.621 -5.277 -14.215 1.00 85.94 167 ILE A C 1
ATOM 1318 O O . ILE A 1 167 ? -1.799 -4.191 -13.669 1.00 85.94 167 ILE A O 1
ATOM 1322 N N . PHE A 1 168 ? -2.464 -6.294 -14.092 1.00 85.62 168 PHE A N 1
ATOM 1323 C CA . PHE A 1 168 ? -3.621 -6.277 -13.213 1.00 85.62 168 PHE A CA 1
ATOM 1324 C C . PHE A 1 168 ? -3.611 -7.510 -12.319 1.00 85.62 168 PHE A C 1
ATOM 1326 O O . PHE A 1 168 ? -3.377 -8.625 -12.774 1.00 85.62 168 PHE A O 1
ATOM 1333 N N . LEU A 1 169 ? -3.849 -7.291 -11.033 1.00 85.25 169 LEU A N 1
ATOM 1334 C C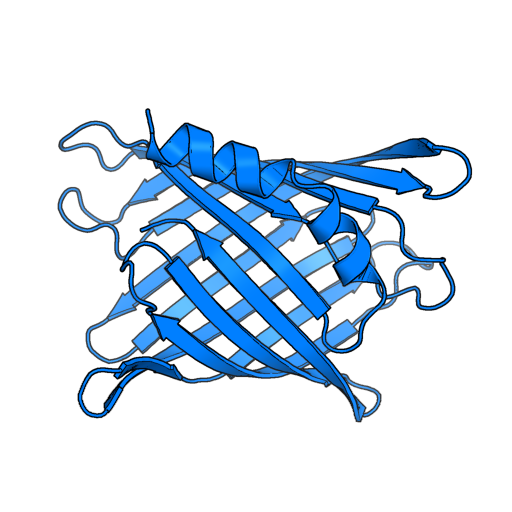A . LEU A 1 169 ? -3.789 -8.285 -9.977 1.00 85.25 169 LEU A CA 1
ATOM 1335 C C . LEU A 1 169 ? -5.043 -8.169 -9.134 1.00 85.25 169 LEU A C 1
ATOM 1337 O O . LEU A 1 169 ? -5.423 -7.068 -8.735 1.00 85.25 169 LEU A O 1
ATOM 1341 N N . LEU A 1 170 ? -5.640 -9.303 -8.800 1.00 86.25 170 LEU A N 1
ATOM 1342 C CA . LEU A 1 170 ? -6.751 -9.369 -7.861 1.00 86.25 170 LEU A CA 1
ATOM 1343 C C . LEU A 1 170 ? -6.636 -10.647 -7.042 1.00 86.25 170 LEU A C 1
ATOM 1345 O O . LEU A 1 170 ? -6.239 -11.693 -7.554 1.00 86.25 170 LEU A O 1
ATOM 1349 N N . GLY A 1 171 ? -6.990 -10.574 -5.765 1.00 89.56 171 GLY A N 1
ATOM 1350 C CA . GLY A 1 171 ? -7.021 -11.770 -4.946 1.00 89.56 171 GLY A CA 1
ATOM 1351 C C . GLY A 1 171 ? -7.450 -11.555 -3.504 1.00 89.56 171 GLY A C 1
ATOM 1352 O O . GLY A 1 171 ? -7.695 -10.422 -3.075 1.00 89.56 171 GLY A O 1
ATOM 1353 N N . PRO A 1 172 ? -7.581 -12.650 -2.738 1.00 90.31 172 PRO A N 1
ATOM 1354 C CA . PRO A 1 172 ? -7.885 -12.580 -1.321 1.00 90.31 172 PRO A CA 1
ATOM 1355 C C . PRO A 1 172 ? -6.745 -11.932 -0.530 1.00 90.31 172 PRO A C 1
ATOM 1357 O O . PRO A 1 172 ? -5.562 -12.166 -0.783 1.00 90.31 172 PRO A O 1
ATOM 1360 N N . ARG A 1 173 ? -7.127 -11.177 0.501 1.00 92.12 173 ARG A N 1
ATOM 1361 C CA . ARG A 1 173 ? -6.246 -10.548 1.484 1.00 92.12 173 ARG A CA 1
ATOM 1362 C C . ARG A 1 173 ? -6.649 -10.965 2.892 1.00 92.12 173 ARG A C 1
ATOM 1364 O O . ARG A 1 173 ? -7.816 -10.865 3.275 1.00 92.12 173 ARG A O 1
ATOM 1371 N N . LEU A 1 174 ? -5.665 -11.336 3.700 1.00 90.06 174 LEU A N 1
ATOM 1372 C CA . LEU A 1 174 ? -5.800 -11.605 5.126 1.00 90.06 174 LEU A CA 1
ATOM 1373 C C . LEU A 1 174 ? -4.819 -10.734 5.904 1.00 90.06 174 LEU A C 1
ATOM 1375 O O . LEU A 1 174 ? -3.634 -10.715 5.612 1.00 90.06 174 LEU A O 1
ATOM 1379 N N . SER A 1 175 ? -5.288 -10.034 6.926 1.00 89.94 175 SER A N 1
ATOM 1380 C CA . SER A 1 175 ? -4.463 -9.264 7.851 1.00 89.94 175 SER A CA 1
ATOM 1381 C C . SER A 1 175 ? -4.704 -9.745 9.268 1.00 89.94 175 SER A C 1
ATOM 1383 O O . SER A 1 175 ? -5.844 -9.846 9.707 1.00 89.94 175 SER A O 1
ATOM 1385 N N . VAL A 1 176 ? -3.634 -10.037 9.994 1.00 89.06 176 VAL A N 1
ATOM 1386 C CA . VAL A 1 176 ? -3.671 -10.525 11.370 1.00 89.06 176 VAL A CA 1
ATOM 1387 C C . VAL A 1 176 ? -2.886 -9.561 12.244 1.00 89.06 176 VAL A C 1
ATOM 1389 O O . VAL A 1 176 ? -1.736 -9.218 11.959 1.00 89.06 176 VAL A O 1
ATOM 1392 N N . ARG A 1 177 ? -3.505 -9.122 13.342 1.00 85.25 177 ARG A N 1
ATOM 1393 C CA . ARG A 1 177 ? -2.814 -8.339 14.367 1.00 85.25 177 ARG A CA 1
ATOM 1394 C C . ARG A 1 177 ? -2.050 -9.292 15.280 1.00 85.25 177 ARG A C 1
ATOM 1396 O O . ARG A 1 177 ? -2.656 -10.164 15.903 1.00 85.25 177 ARG A O 1
ATOM 1403 N N . LEU A 1 178 ? -0.734 -9.121 15.359 1.00 81.00 178 LEU A N 1
ATOM 1404 C CA . LEU A 1 178 ? 0.121 -9.943 16.208 1.00 81.00 178 LEU A CA 1
ATOM 1405 C C . LEU A 1 178 ? 0.211 -9.376 17.629 1.00 81.00 178 LEU A C 1
ATOM 1407 O O . LEU A 1 178 ? -0.271 -8.284 17.937 1.00 81.00 178 LEU A O 1
ATOM 1411 N N . LYS A 1 179 ? 0.841 -10.148 18.517 1.00 79.94 179 LYS A N 1
ATOM 1412 C CA . LYS A 1 179 ? 1.377 -9.641 19.781 1.00 79.94 179 LYS A CA 1
ATOM 1413 C C . LYS A 1 179 ? 2.869 -9.389 19.555 1.00 79.94 179 LYS A C 1
ATOM 1415 O O . LYS A 1 179 ? 3.573 -10.354 19.274 1.00 79.94 179 LYS A O 1
ATOM 1420 N N . PRO A 1 180 ? 3.358 -8.141 19.647 1.00 79.25 180 PRO A N 1
ATOM 1421 C CA . PRO A 1 180 ? 2.708 -6.942 20.195 1.00 79.25 180 PRO A CA 1
ATOM 1422 C C . PRO A 1 180 ? 1.749 -6.219 19.214 1.00 79.25 180 PRO A C 1
ATOM 1424 O O . PRO A 1 180 ? 1.945 -6.289 18.006 1.00 79.25 180 PRO A O 1
ATOM 1427 N N . PRO A 1 181 ? 0.748 -5.456 19.712 1.00 73.06 181 PRO A N 1
ATOM 1428 C CA . PRO A 1 181 ? -0.379 -4.947 18.908 1.00 73.06 181 PRO A CA 1
ATOM 1429 C C . PRO A 1 181 ? -0.019 -3.881 17.862 1.00 73.06 181 PRO A C 1
ATOM 1431 O O . PRO A 1 181 ? -0.869 -3.526 17.051 1.00 73.06 181 PRO A O 1
ATOM 1434 N N . TRP A 1 182 ? 1.208 -3.355 17.898 1.00 73.56 182 TRP A N 1
ATOM 1435 C CA . TRP A 1 182 ? 1.739 -2.413 16.906 1.00 73.56 182 TRP A CA 1
ATOM 1436 C C . TRP A 1 182 ? 2.281 -3.107 15.648 1.00 73.56 182 TRP A C 1
ATOM 1438 O O . TRP A 1 182 ? 2.692 -2.426 14.710 1.00 73.56 182 TRP A O 1
ATOM 1448 N N . LEU A 1 183 ? 2.312 -4.444 15.642 1.00 77.88 183 LEU A N 1
ATOM 1449 C CA . LEU A 1 183 ? 2.743 -5.259 14.518 1.00 77.88 183 LEU A CA 1
ATOM 1450 C C . LEU A 1 183 ? 1.531 -5.933 13.869 1.00 77.88 183 LEU A C 1
ATOM 1452 O O . LEU A 1 183 ? 0.754 -6.640 14.521 1.00 77.88 183 LEU A O 1
ATOM 1456 N N . ASN A 1 184 ? 1.385 -5.731 12.566 1.00 83.88 184 ASN A N 1
ATOM 1457 C CA . ASN A 1 184 ? 0.354 -6.357 11.753 1.00 83.88 184 ASN A CA 1
ATOM 1458 C C . ASN A 1 184 ? 1.012 -7.083 10.579 1.00 83.88 184 ASN A C 1
ATOM 1460 O O . ASN A 1 184 ? 1.879 -6.526 9.910 1.00 83.88 184 ASN A O 1
ATOM 1464 N N . VAL A 1 185 ? 0.589 -8.319 10.329 1.00 85.31 185 VAL A N 1
ATOM 1465 C CA . VAL A 1 185 ? 0.982 -9.069 9.136 1.00 85.31 185 VAL A CA 1
ATOM 1466 C C . VAL A 1 185 ? -0.209 -9.118 8.208 1.00 85.31 185 VAL A C 1
ATOM 1468 O O . VAL A 1 185 ? -1.266 -9.610 8.595 1.00 85.31 185 VAL A O 1
ATOM 1471 N N . ALA A 1 186 ? -0.049 -8.620 6.989 1.00 87.31 186 ALA A N 1
ATOM 1472 C CA . ALA A 1 186 ? -1.058 -8.761 5.954 1.00 87.31 186 ALA A CA 1
ATOM 1473 C C . ALA A 1 186 ? -0.506 -9.557 4.783 1.00 87.31 186 ALA A C 1
ATOM 1475 O O . ALA A 1 186 ? 0.594 -9.284 4.339 1.00 87.31 186 ALA A O 1
ATOM 1476 N N . THR A 1 187 ? -1.270 -10.495 4.260 1.00 86.31 187 THR A N 1
ATOM 1477 C CA . THR A 1 187 ? -0.903 -11.324 3.122 1.00 86.31 187 THR A CA 1
ATOM 1478 C C . THR A 1 187 ? -1.992 -11.217 2.074 1.00 86.31 187 THR A C 1
ATOM 1480 O O . THR A 1 187 ? -3.170 -11.299 2.417 1.00 86.31 187 THR A O 1
ATOM 1483 N N . ALA A 1 188 ? -1.597 -11.045 0.821 1.00 85.00 188 ALA A N 1
ATOM 1484 C CA . ALA A 1 188 ? -2.463 -11.162 -0.337 1.00 85.00 188 ALA A CA 1
ATOM 1485 C C . ALA A 1 188 ? -1.905 -12.204 -1.300 1.00 85.00 188 ALA A C 1
ATOM 1487 O O . ALA A 1 188 ? -0.689 -12.319 -1.467 1.00 85.00 188 ALA A O 1
ATOM 1488 N N . VAL A 1 189 ? -2.805 -12.964 -1.910 1.00 84.12 189 VAL A N 1
ATOM 1489 C CA . VAL A 1 189 ? -2.476 -13.950 -2.938 1.00 84.12 189 VAL A CA 1
ATOM 1490 C C . VAL A 1 189 ? -3.189 -13.515 -4.201 1.00 84.12 189 VAL A C 1
ATOM 1492 O O . VAL A 1 189 ? -4.404 -13.625 -4.280 1.00 84.12 189 VAL A O 1
ATOM 1495 N N . TYR A 1 190 ? -2.450 -12.967 -5.153 1.00 80.19 190 TYR A N 1
ATOM 1496 C CA . TYR A 1 190 ? -2.983 -12.439 -6.399 1.00 80.19 190 TYR A CA 1
ATOM 1497 C C . TYR A 1 190 ? -2.986 -13.492 -7.496 1.00 80.19 190 TYR A C 1
ATOM 1499 O O . TYR A 1 190 ? -2.066 -14.303 -7.574 1.00 80.19 190 TYR A O 1
ATOM 1507 N N . LEU A 1 191 ? -3.954 -13.381 -8.395 1.00 78.94 191 LEU A N 1
ATOM 1508 C CA . LEU A 1 191 ? -3.861 -13.897 -9.755 1.00 78.94 191 LEU A CA 1
ATOM 1509 C C . LEU A 1 191 ? -3.632 -12.708 -10.693 1.00 78.94 191 LEU A C 1
ATOM 1511 O O . LEU A 1 191 ? -4.288 -11.673 -10.526 1.00 78.94 191 LEU A O 1
ATOM 1515 N N . ASN A 1 192 ? -2.681 -12.820 -11.623 1.00 78.69 192 ASN A N 1
ATOM 1516 C CA . ASN A 1 192 ? -2.515 -11.830 -12.692 1.00 78.69 192 ASN A CA 1
ATOM 1517 C C . ASN A 1 192 ? -3.375 -12.168 -13.918 1.00 78.69 192 ASN A C 1
ATOM 1519 O O . ASN A 1 192 ? -4.011 -13.221 -13.985 1.00 78.69 192 ASN A O 1
ATOM 1523 N N . GLN A 1 193 ? -3.372 -11.268 -14.903 1.00 76.25 193 GLN A N 1
ATOM 1524 C CA . GLN A 1 193 ? -4.063 -11.474 -16.179 1.00 76.25 193 GLN A CA 1
ATOM 1525 C C . GLN A 1 193 ? -3.573 -12.701 -16.977 1.00 76.25 193 GLN A C 1
ATOM 1527 O O . GLN A 1 193 ? -4.301 -13.184 -17.837 1.00 76.25 193 GLN A O 1
ATOM 1532 N N . ASP A 1 194 ? -2.380 -13.213 -16.666 1.00 77.88 194 ASP A N 1
ATOM 1533 C CA . ASP A 1 194 ? -1.740 -14.363 -17.317 1.00 77.88 194 ASP A CA 1
ATOM 1534 C C . ASP A 1 194 ? -1.927 -15.674 -16.517 1.00 77.88 194 ASP A C 1
ATOM 1536 O O . ASP A 1 194 ? -1.338 -16.698 -16.848 1.00 77.88 194 ASP A O 1
ATOM 1540 N N . ALA A 1 195 ? -2.768 -15.656 -15.472 1.00 73.88 195 ALA A N 1
ATOM 1541 C CA . ALA A 1 195 ? -3.018 -16.757 -14.533 1.00 73.88 195 ALA A CA 1
ATOM 1542 C C . ALA A 1 195 ? -1.821 -17.188 -13.655 1.00 73.88 195 ALA A C 1
ATOM 1544 O O . ALA A 1 195 ? -1.885 -18.223 -12.988 1.00 73.88 195 ALA A O 1
ATOM 1545 N N . ASP A 1 196 ? -0.775 -16.369 -13.556 1.00 75.44 196 ASP A N 1
ATOM 1546 C CA . ASP A 1 196 ? 0.288 -16.532 -12.569 1.00 75.44 196 ASP A CA 1
ATOM 1547 C C . ASP A 1 196 ? -0.191 -16.142 -11.169 1.00 75.44 196 ASP A C 1
ATOM 1549 O O . ASP A 1 196 ? -0.804 -15.086 -10.944 1.00 75.44 196 ASP A O 1
ATOM 1553 N N . LEU A 1 197 ? 0.187 -16.967 -10.196 1.00 73.81 197 LEU A N 1
ATOM 1554 C CA . LEU A 1 197 ? -0.015 -16.684 -8.786 1.00 73.81 197 LEU A CA 1
ATOM 1555 C C . LEU A 1 197 ? 1.110 -15.790 -8.266 1.00 73.81 197 LEU A C 1
ATOM 1557 O O . LEU A 1 197 ? 2.286 -16.070 -8.471 1.00 73.81 197 LEU A O 1
ATOM 1561 N N . VAL A 1 198 ? 0.753 -14.732 -7.538 1.00 74.12 198 VAL A N 1
ATOM 1562 C CA . VAL A 1 198 ? 1.728 -13.919 -6.808 1.00 74.12 198 VAL A CA 1
ATOM 1563 C C . VAL A 1 198 ? 1.327 -13.757 -5.362 1.00 74.12 198 VAL A C 1
ATOM 1565 O O . VAL A 1 198 ? 0.327 -13.123 -5.036 1.00 74.12 198 VAL A O 1
ATOM 1568 N N . TRP A 1 199 ? 2.171 -14.264 -4.476 1.00 75.94 199 TRP A N 1
ATOM 1569 C CA . TRP A 1 199 ? 2.011 -14.099 -3.043 1.00 75.94 199 TRP A CA 1
ATOM 1570 C C . TRP A 1 199 ? 2.782 -12.873 -2.563 1.00 75.94 199 TRP A C 1
ATOM 1572 O O . TRP A 1 199 ? 3.995 -12.763 -2.755 1.00 75.94 199 TRP A O 1
ATOM 1582 N N . ARG A 1 200 ? 2.090 -11.965 -1.865 1.00 76.81 200 ARG A N 1
ATOM 1583 C CA . ARG A 1 200 ? 2.703 -10.826 -1.179 1.00 76.81 200 ARG A CA 1
ATOM 1584 C C . ARG A 1 200 ? 2.364 -10.771 0.304 1.00 76.81 200 ARG A C 1
ATOM 1586 O O . ARG A 1 200 ? 1.199 -10.685 0.677 1.00 76.81 200 ARG A O 1
ATOM 1593 N N . THR A 1 201 ? 3.385 -10.724 1.152 1.00 80.38 201 THR A N 1
ATOM 1594 C CA . THR A 1 201 ? 3.239 -10.531 2.600 1.00 80.38 201 THR A CA 1
ATOM 1595 C C . THR A 1 201 ? 3.843 -9.201 3.034 1.00 80.38 201 THR A C 1
ATOM 1597 O O . THR A 1 201 ? 4.978 -8.878 2.718 1.00 80.38 201 THR A O 1
ATOM 1600 N N . TYR A 1 202 ? 3.074 -8.432 3.793 1.00 80.56 202 TYR A N 1
ATOM 1601 C CA . TYR A 1 202 ? 3.398 -7.141 4.372 1.00 80.56 202 TYR A CA 1
ATOM 1602 C C . TYR A 1 202 ? 3.587 -7.283 5.880 1.00 80.56 202 TYR A C 1
ATOM 1604 O O . TYR A 1 202 ? 2.632 -7.570 6.606 1.00 80.56 202 TYR A O 1
ATOM 1612 N N . LEU A 1 203 ? 4.789 -7.003 6.362 1.00 80.75 203 LEU A N 1
ATOM 1613 C CA . LEU A 1 203 ? 5.066 -6.809 7.781 1.00 80.75 203 LEU A CA 1
ATOM 1614 C C . LEU A 1 203 ? 4.928 -5.316 8.085 1.00 80.75 203 LEU A C 1
ATOM 1616 O O . LEU A 1 203 ? 5.801 -4.524 7.736 1.00 80.75 203 LEU A O 1
ATOM 1620 N N . LYS A 1 204 ? 3.797 -4.926 8.677 1.00 77.38 204 LYS A N 1
ATOM 1621 C CA . LYS A 1 204 ? 3.431 -3.529 8.923 1.00 77.38 204 LYS A CA 1
ATOM 1622 C C . LYS A 1 204 ? 3.720 -3.145 10.371 1.00 77.38 204 LYS A C 1
ATOM 1624 O O . LYS A 1 204 ? 3.136 -3.724 11.290 1.00 77.38 204 LYS A O 1
ATOM 1629 N N . SER A 1 205 ? 4.577 -2.145 10.571 1.00 72.31 205 SER A N 1
ATOM 1630 C CA . SER A 1 205 ? 4.748 -1.471 11.862 1.00 72.31 205 SER A CA 1
ATOM 1631 C C . SER A 1 205 ? 4.140 -0.072 11.806 1.00 72.31 205 SER A C 1
ATOM 1633 O O . SER A 1 205 ? 4.514 0.727 10.945 1.00 72.31 205 SER A O 1
ATOM 1635 N N . GLY A 1 206 ? 3.228 0.217 12.726 1.00 61.28 206 GLY A N 1
ATOM 1636 C CA . GLY A 1 206 ? 2.434 1.446 12.747 1.00 61.28 206 GLY A CA 1
ATOM 1637 C C . GLY A 1 206 ? 1.117 1.188 13.477 1.00 61.28 206 GLY A C 1
ATOM 1638 O O . GLY A 1 206 ? 0.759 0.028 13.690 1.00 61.28 206 GLY A O 1
ATOM 1639 N N . LYS A 1 207 ? 0.438 2.240 13.935 1.00 48.44 207 LYS A N 1
ATOM 1640 C CA . LYS A 1 207 ? -0.927 2.106 14.464 1.00 48.44 207 LYS A CA 1
ATOM 1641 C C . LYS A 1 207 ? -1.933 2.142 13.326 1.00 48.44 207 LYS A C 1
ATOM 1643 O O . LYS A 1 207 ? -1.706 2.954 12.408 1.00 48.44 207 LYS A O 1
#

pLDDT: mean 78.73, std 17.01, range [31.17, 96.31]